Protein AF-A0A1G2F9Q6-F1 (afdb_monomer_lite)

Radius of gyration: 43.59 Å; chains: 1; bounding box: 92×47×137 Å

Structure (mmCIF, N/CA/C/O backbone):
data_AF-A0A1G2F9Q6-F1
#
_entry.id   AF-A0A1G2F9Q6-F1
#
loop_
_atom_site.group_PDB
_atom_site.id
_atom_site.type_symbol
_atom_site.label_atom_id
_atom_site.label_alt_id
_atom_site.label_comp_id
_atom_site.label_asym_id
_atom_site.label_entity_id
_atom_site.label_seq_id
_atom_site.pdbx_PDB_ins_code
_atom_site.Cartn_x
_atom_site.Cartn_y
_atom_site.Cartn_z
_atom_site.occupancy
_atom_site.B_iso_or_equiv
_atom_site.auth_seq_id
_atom_site.auth_comp_id
_atom_site.auth_asym_id
_atom_site.auth_atom_id
_atom_site.pdbx_PDB_model_num
ATOM 1 N N . MET A 1 1 ? -54.967 15.312 99.594 1.00 60.66 1 MET A N 1
ATOM 2 C CA . MET A 1 1 ? -55.416 15.652 98.224 1.00 60.66 1 MET A CA 1
ATOM 3 C C . MET A 1 1 ? -56.770 14.990 97.995 1.00 60.66 1 MET A C 1
ATOM 5 O O . MET A 1 1 ? -56.903 13.820 98.335 1.00 60.66 1 MET A O 1
ATOM 9 N N . SER A 1 2 ? -57.799 15.711 97.538 1.00 80.69 2 SER A N 1
ATOM 10 C CA . SER A 1 2 ? -59.133 15.112 97.366 1.00 80.69 2 SER A CA 1
ATOM 11 C C . SER A 1 2 ? -59.120 14.098 96.214 1.00 80.69 2 SER A C 1
ATOM 13 O O . SER A 1 2 ? -58.381 14.273 95.247 1.00 80.69 2 SER A O 1
ATOM 15 N N . LYS A 1 3 ? -59.947 13.042 96.280 1.00 80.50 3 LYS A N 1
ATOM 16 C CA . LYS A 1 3 ? -60.031 12.023 95.209 1.00 80.50 3 LYS A CA 1
ATOM 17 C C . LYS A 1 3 ? -60.265 12.652 93.823 1.00 80.50 3 LYS A C 1
ATOM 19 O O . LYS A 1 3 ? -59.721 12.174 92.838 1.00 80.50 3 LYS A O 1
ATOM 24 N N . LYS A 1 4 ? -60.994 13.774 93.762 1.00 81.81 4 LYS A N 1
ATOM 25 C CA . LYS A 1 4 ? -61.233 14.550 92.532 1.00 81.81 4 LYS A CA 1
ATOM 26 C C . LYS A 1 4 ? -59.961 15.199 91.971 1.00 81.81 4 LYS A C 1
ATOM 28 O O . LYS A 1 4 ? -59.774 15.198 90.762 1.00 81.81 4 LYS A O 1
ATOM 33 N N . ALA A 1 5 ? -59.074 15.698 92.833 1.00 83.75 5 ALA A N 1
ATOM 34 C CA . ALA A 1 5 ? -57.797 16.277 92.415 1.00 83.75 5 ALA A CA 1
ATOM 35 C C . ALA A 1 5 ? -56.830 15.212 91.869 1.00 83.75 5 ALA A C 1
ATOM 37 O O . ALA A 1 5 ? -56.122 15.468 90.901 1.00 83.75 5 ALA A O 1
ATOM 38 N N . ILE A 1 6 ? -56.850 14.001 92.438 1.00 86.25 6 ILE A N 1
ATOM 39 C CA . ILE A 1 6 ? -56.044 12.870 91.947 1.00 86.25 6 ILE A CA 1
ATOM 40 C C . ILE A 1 6 ? -56.538 12.418 90.567 1.00 86.25 6 ILE A C 1
ATOM 42 O O . ILE A 1 6 ? -55.733 12.231 89.661 1.00 86.25 6 ILE A O 1
ATOM 46 N N . VAL A 1 7 ? -57.858 12.306 90.376 1.00 90.12 7 VAL A N 1
ATOM 47 C CA . VAL A 1 7 ? -58.442 11.953 89.070 1.00 90.12 7 VAL A CA 1
ATOM 48 C C . VAL A 1 7 ? -58.111 13.008 88.013 1.00 90.12 7 VAL A C 1
ATOM 50 O O . VAL A 1 7 ? -57.702 12.654 86.913 1.00 90.12 7 VAL A O 1
ATOM 53 N N . PHE A 1 8 ? -58.218 14.297 88.349 1.00 92.50 8 PHE A N 1
ATOM 54 C CA . PHE A 1 8 ? -57.865 15.376 87.425 1.00 92.50 8 PHE A CA 1
ATOM 55 C C . PHE A 1 8 ? -56.386 15.326 87.013 1.00 92.50 8 PHE A C 1
ATOM 57 O O . PHE A 1 8 ? -56.076 15.421 85.828 1.00 92.50 8 PHE A O 1
ATOM 64 N N . LEU A 1 9 ? -55.477 15.100 87.968 1.00 93.12 9 LEU A N 1
ATOM 65 C CA . LEU A 1 9 ? -54.044 14.983 87.690 1.00 93.12 9 LEU A CA 1
ATOM 66 C C . LEU A 1 9 ? -53.741 13.810 86.743 1.00 93.12 9 LEU A C 1
ATOM 68 O O . LEU A 1 9 ? -52.966 13.970 85.803 1.00 93.12 9 LEU A O 1
ATOM 72 N N . LEU A 1 10 ? -54.383 12.655 86.944 1.00 94.25 10 LEU A N 1
ATOM 73 C CA . LEU A 1 10 ? -54.200 11.485 86.078 1.00 94.25 10 LEU A CA 1
ATOM 74 C C . LEU A 1 10 ? -54.702 11.730 84.650 1.00 94.25 10 LEU A C 1
ATOM 76 O O . LEU A 1 10 ? -54.049 11.305 83.700 1.00 94.25 10 LEU A O 1
ATOM 80 N N . VAL A 1 11 ? -55.815 12.453 84.485 1.00 95.12 11 VAL A N 1
ATOM 81 C CA . VAL A 1 11 ? -56.333 12.826 83.158 1.00 95.12 11 VAL A CA 1
ATOM 82 C C . VAL A 1 11 ? -55.367 13.768 82.441 1.00 95.12 11 VAL A C 1
ATOM 84 O O . VAL A 1 11 ? -55.072 13.557 81.268 1.00 95.12 11 VAL A O 1
ATOM 87 N N . VAL A 1 12 ? -54.823 14.768 83.139 1.00 94.94 12 VAL A N 1
ATOM 88 C CA . VAL A 1 12 ? -53.840 15.691 82.549 1.00 94.94 12 VAL A CA 1
ATOM 89 C C . VAL A 1 12 ? -52.568 14.947 82.141 1.00 94.94 12 VAL A C 1
ATOM 91 O O . VAL A 1 12 ? -52.079 15.149 81.034 1.00 94.94 12 VAL A O 1
ATOM 94 N N . ILE A 1 13 ? -52.066 14.035 82.979 1.00 95.50 13 ILE A N 1
ATOM 95 C CA . ILE A 1 13 ? -50.897 13.209 82.645 1.00 95.50 13 ILE A CA 1
ATOM 96 C C . ILE A 1 13 ? -51.180 12.339 81.415 1.00 95.50 13 ILE A C 1
ATOM 98 O O . ILE A 1 13 ? -50.355 12.290 80.506 1.00 95.50 13 ILE A O 1
ATOM 102 N N . ALA A 1 14 ? -52.352 11.702 81.340 1.00 95.06 14 ALA A N 1
ATOM 103 C CA . ALA A 1 14 ? -52.737 10.903 80.181 1.00 95.06 14 ALA A CA 1
ATOM 104 C C . ALA A 1 14 ? -52.794 11.748 78.897 1.00 95.06 14 ALA A C 1
ATOM 106 O O . ALA A 1 14 ? -52.258 11.334 77.873 1.00 95.06 14 ALA A O 1
ATOM 107 N N . LEU A 1 15 ? -53.363 12.957 78.957 1.00 94.50 15 LEU A N 1
ATOM 108 C CA . LEU A 1 15 ? -53.410 13.876 77.816 1.00 94.50 15 LEU A CA 1
ATOM 109 C C . LEU A 1 15 ? -52.013 14.328 77.374 1.00 94.50 15 LEU A C 1
ATOM 111 O O . LEU A 1 15 ? -51.747 14.379 76.177 1.00 94.50 15 LEU A O 1
ATOM 115 N N . VAL A 1 16 ? -51.105 14.599 78.316 1.00 93.19 16 VAL A N 1
ATOM 116 C CA . VAL A 1 16 ? -49.711 14.961 78.008 1.00 93.19 16 VAL A CA 1
ATOM 117 C C . VAL A 1 16 ? -48.961 13.790 77.371 1.00 93.19 16 VAL A C 1
ATOM 119 O O . VAL A 1 16 ? -48.219 13.998 76.414 1.00 93.19 16 VAL A O 1
ATOM 122 N N . ILE A 1 17 ? -49.172 12.560 77.849 1.00 91.75 17 ILE A N 1
ATOM 123 C CA . ILE A 1 17 ? -48.566 11.355 77.262 1.00 91.75 17 ILE A CA 1
ATOM 124 C C . ILE A 1 17 ? -49.082 11.132 75.838 1.00 91.75 17 ILE A C 1
ATOM 126 O O . ILE A 1 17 ? -48.287 10.886 74.935 1.00 91.75 17 ILE A O 1
ATOM 130 N N . VAL A 1 18 ? -50.393 11.261 75.622 1.00 91.38 18 VAL A N 1
ATOM 131 C CA . VAL A 1 18 ? -51.008 11.136 74.294 1.00 91.38 18 VAL A CA 1
ATOM 132 C C . VAL A 1 18 ? -50.476 12.218 73.353 1.00 91.38 18 VAL A C 1
ATOM 134 O O . VAL A 1 18 ? -50.050 11.912 72.243 1.00 91.38 18 VAL A O 1
ATOM 137 N N . TYR A 1 19 ? -50.417 13.469 73.809 1.00 88.19 19 TYR A N 1
ATOM 138 C CA . TYR A 1 19 ? -49.854 14.575 73.039 1.00 88.19 19 TYR A CA 1
ATOM 139 C C . TYR A 1 19 ? -48.384 14.325 72.672 1.00 88.19 19 TYR A C 1
ATOM 141 O O . TYR A 1 19 ? -48.007 14.439 71.508 1.00 88.19 19 TYR A O 1
ATOM 149 N N . ALA A 1 20 ? -47.558 13.907 73.634 1.00 87.50 20 ALA A N 1
ATOM 150 C CA . ALA A 1 20 ? -46.156 13.575 73.392 1.00 87.50 20 ALA A CA 1
ATOM 151 C C . ALA A 1 20 ? -45.989 12.385 72.432 1.00 87.50 20 ALA A C 1
ATOM 153 O O . ALA A 1 20 ? -45.052 12.378 71.635 1.00 87.50 20 ALA A O 1
ATOM 154 N N . TYR A 1 21 ? -46.893 11.402 72.478 1.00 86.00 21 TYR A N 1
ATOM 155 C CA . TYR A 1 21 ? -46.908 10.268 71.554 1.00 86.00 21 TYR A CA 1
ATOM 156 C C . TYR A 1 21 ? -47.191 10.719 70.115 1.00 86.00 21 TYR A C 1
ATOM 158 O O . TYR A 1 21 ? -46.443 10.357 69.209 1.00 86.00 21 TYR A O 1
ATOM 166 N N . PHE A 1 22 ? -48.193 11.579 69.907 1.00 82.19 22 PHE A N 1
ATOM 167 C CA . PHE A 1 22 ? -48.508 12.115 68.578 1.00 82.19 22 PHE A CA 1
ATOM 168 C C . PHE A 1 22 ? -47.430 13.068 68.039 1.00 82.19 22 PHE A C 1
ATOM 170 O O . PHE A 1 22 ? -47.166 13.052 66.842 1.00 82.19 22 PHE A O 1
ATOM 177 N N . TYR A 1 23 ? -46.748 13.837 68.895 1.00 79.44 23 TYR A N 1
ATOM 178 C CA . TYR A 1 23 ? -45.635 14.706 68.477 1.00 79.44 23 TYR A CA 1
ATOM 179 C C . TYR A 1 23 ? -44.309 13.968 68.246 1.00 79.44 23 TYR A C 1
ATOM 181 O O . TYR A 1 23 ? -43.410 14.517 67.611 1.00 79.44 23 TYR A O 1
ATOM 189 N N . LYS A 1 24 ? -44.165 12.737 68.754 1.00 77.94 24 LYS A N 1
ATOM 190 C CA . LYS A 1 24 ? -43.028 11.855 68.448 1.00 77.94 24 LYS A CA 1
ATOM 191 C C . LYS A 1 24 ? -43.286 10.908 67.283 1.00 77.94 24 LYS A C 1
ATOM 193 O O . LYS A 1 24 ? -42.363 10.184 66.915 1.00 77.94 24 LYS A O 1
ATOM 198 N N . ALA A 1 25 ? -44.488 10.899 66.705 1.00 68.94 25 ALA A N 1
ATOM 199 C CA . ALA A 1 25 ? -44.719 10.195 65.457 1.00 68.94 25 ALA A CA 1
ATOM 200 C C . ALA A 1 25 ? -43.861 10.879 64.377 1.00 68.94 25 ALA A C 1
ATOM 202 O O . ALA A 1 25 ? -44.078 12.062 64.099 1.00 68.94 25 ALA A O 1
ATOM 203 N N . PRO A 1 26 ? -42.843 10.198 63.822 1.00 66.19 26 PRO A N 1
ATOM 204 C CA . PRO A 1 26 ? -42.055 10.777 62.749 1.00 66.19 26 PRO A CA 1
ATOM 205 C C . PRO A 1 26 ? -43.002 11.122 61.599 1.00 66.19 26 PRO A C 1
ATOM 207 O O . PRO A 1 26 ? -43.896 10.337 61.273 1.00 66.19 26 PRO A O 1
ATOM 210 N N . ALA A 1 27 ? -42.824 12.307 61.008 1.00 64.88 27 ALA A N 1
ATOM 211 C CA . ALA A 1 27 ? -43.502 12.654 59.766 1.00 64.88 27 ALA A CA 1
ATOM 212 C C . ALA A 1 27 ? -43.304 11.502 58.764 1.00 64.88 27 ALA A C 1
ATOM 214 O O . ALA A 1 27 ? -42.215 10.912 58.775 1.00 64.88 27 ALA A O 1
ATOM 215 N N . PRO A 1 28 ? -44.306 11.165 57.927 1.00 59.81 28 PRO A N 1
ATOM 216 C CA . PRO A 1 28 ? -44.105 10.215 56.845 1.00 59.81 28 PRO A CA 1
ATOM 217 C C . PRO A 1 28 ? -42.886 10.694 56.064 1.00 59.81 28 PRO A C 1
ATOM 219 O O . PRO A 1 28 ? -42.913 11.772 55.475 1.00 59.81 28 PRO A O 1
ATOM 222 N N . GLN A 1 29 ? -41.780 9.960 56.175 1.00 55.16 29 GLN A N 1
ATOM 223 C CA . GLN A 1 29 ? -40.630 10.203 55.328 1.00 55.16 29 GLN A CA 1
ATOM 224 C C . GLN A 1 29 ? -41.129 9.840 53.942 1.00 55.16 29 GLN A C 1
ATOM 226 O O . GLN A 1 29 ? -41.439 8.675 53.682 1.00 55.16 29 GLN A O 1
ATOM 231 N N . ASP A 1 30 ? -41.302 10.863 53.115 1.00 52.09 30 ASP A N 1
ATOM 232 C CA . ASP A 1 30 ? -41.365 10.682 51.686 1.00 52.09 30 ASP A CA 1
ATOM 233 C C . ASP A 1 30 ? -40.111 9.899 51.301 1.00 52.09 30 ASP A C 1
ATOM 235 O O . ASP A 1 30 ? -38.982 10.386 51.353 1.00 52.09 30 ASP A O 1
ATOM 239 N N . ASN A 1 31 ? -40.328 8.618 51.048 1.00 51.94 31 ASN A N 1
ATOM 240 C CA . ASN A 1 31 ? -39.407 7.756 50.352 1.00 51.94 31 ASN A CA 1
ATOM 241 C C . ASN A 1 31 ? -39.428 8.208 48.883 1.00 51.94 31 ASN A C 1
ATOM 243 O O . ASN A 1 31 ? -39.883 7.496 47.990 1.00 51.94 31 ASN A O 1
ATOM 247 N N . GLU A 1 32 ? -38.912 9.405 48.634 1.00 56.41 32 GLU A N 1
ATOM 248 C CA . GLU A 1 32 ? -38.238 9.690 47.389 1.00 56.41 32 GLU A CA 1
ATOM 249 C C . GLU A 1 32 ? -36.903 8.973 47.533 1.00 56.41 32 GLU A C 1
ATOM 251 O O . GLU A 1 32 ? -35.907 9.543 47.965 1.00 56.41 32 GLU A O 1
ATOM 256 N N . ASN A 1 33 ? -36.882 7.672 47.250 1.00 52.34 33 ASN A N 1
ATOM 257 C CA . ASN A 1 33 ? -35.654 7.060 46.776 1.00 52.34 33 ASN A CA 1
ATOM 258 C C . ASN A 1 33 ? -35.393 7.757 45.436 1.00 52.34 33 ASN A C 1
ATOM 260 O O . ASN A 1 33 ? -36.116 7.460 44.477 1.00 52.34 33 ASN A O 1
ATOM 264 N N . PRO A 1 34 ? -34.455 8.722 45.336 1.00 60.53 34 PRO A N 1
ATOM 265 C CA . PRO A 1 34 ? -34.190 9.332 44.050 1.00 60.53 34 PRO A CA 1
ATOM 266 C C . PRO A 1 34 ? -33.708 8.192 43.162 1.00 60.53 34 PRO A C 1
ATOM 268 O O . PRO A 1 34 ? -32.723 7.533 43.495 1.00 60.53 34 PRO A O 1
ATOM 271 N N . ILE A 1 35 ? -34.432 7.897 42.082 1.00 65.12 35 ILE A N 1
ATOM 272 C CA . ILE A 1 35 ? -33.994 6.892 41.117 1.00 65.12 35 ILE A CA 1
ATOM 273 C C . ILE A 1 35 ? -32.673 7.419 40.557 1.00 65.12 35 ILE A C 1
ATOM 275 O O . ILE A 1 35 ? -32.642 8.323 39.721 1.00 65.12 35 ILE A O 1
ATOM 279 N N . THR A 1 36 ? -31.560 6.924 41.095 1.00 82.06 36 THR A N 1
ATOM 280 C CA . THR A 1 36 ? -30.222 7.305 40.667 1.00 82.06 36 THR A CA 1
ATOM 281 C C . THR A 1 36 ? -29.968 6.605 39.348 1.00 82.06 36 THR A C 1
ATOM 283 O O . THR A 1 36 ? -29.448 5.497 39.330 1.00 82.06 36 THR A O 1
ATOM 286 N N . ILE A 1 37 ? -30.381 7.234 38.252 1.00 90.56 37 ILE A N 1
ATOM 287 C CA . ILE A 1 37 ? -30.057 6.773 36.905 1.00 90.56 37 ILE A CA 1
ATOM 288 C C . ILE A 1 37 ? -28.534 6.849 36.752 1.00 90.56 37 ILE A C 1
ATOM 290 O O . ILE A 1 37 ? -27.937 7.914 36.944 1.00 90.56 37 ILE A O 1
ATOM 294 N N . THR A 1 38 ? -27.906 5.712 36.465 1.00 92.81 38 THR A N 1
ATOM 295 C CA . THR A 1 38 ? -26.445 5.569 36.359 1.00 92.81 38 THR A CA 1
ATOM 296 C C . THR A 1 38 ? -25.965 5.208 34.957 1.00 92.81 38 THR A C 1
ATOM 298 O O . THR A 1 38 ? -24.778 5.362 34.672 1.00 92.81 38 THR A O 1
ATOM 301 N N . ASN A 1 39 ? -26.858 4.762 34.072 1.00 91.88 39 ASN A N 1
ATOM 302 C CA . ASN A 1 39 ? -26.526 4.323 32.717 1.00 91.88 39 ASN A CA 1
ATOM 303 C C . ASN A 1 39 ? -27.632 4.665 31.702 1.00 91.88 39 ASN A C 1
ATOM 305 O O . ASN A 1 39 ? -28.705 5.166 32.051 1.00 91.88 39 ASN A O 1
ATOM 309 N N . PHE A 1 40 ? -27.332 4.435 30.422 1.00 94.25 40 PHE A N 1
ATOM 310 C CA . PHE A 1 40 ? -28.230 4.738 29.309 1.00 94.25 40 PHE A CA 1
ATOM 311 C C . PHE A 1 40 ? -29.513 3.900 29.364 1.00 94.25 40 PHE A C 1
ATOM 313 O O . PHE A 1 40 ? -30.603 4.443 29.187 1.00 94.25 40 PHE A O 1
ATOM 320 N N . GLU A 1 41 ? -29.405 2.608 29.670 1.00 93.06 41 GLU A N 1
ATOM 321 C CA . GLU A 1 41 ? -30.532 1.678 29.754 1.00 93.06 41 GLU A CA 1
ATOM 322 C C . GLU A 1 41 ? -31.545 2.116 30.819 1.00 93.06 41 GLU A C 1
ATOM 324 O O . GLU A 1 41 ? -32.744 2.176 30.545 1.00 93.06 41 GLU A O 1
ATOM 329 N N . GLU A 1 42 ? -31.070 2.498 32.006 1.00 94.19 42 GLU A N 1
ATOM 330 C CA . GLU A 1 42 ? -31.894 3.054 33.085 1.00 94.19 42 GLU A CA 1
ATOM 331 C C . GLU A 1 42 ? -32.547 4.380 32.682 1.00 94.19 42 GLU A C 1
ATOM 333 O O . GLU A 1 42 ? -33.714 4.618 32.998 1.00 94.19 42 GLU A O 1
ATOM 338 N N . CYS A 1 43 ? -31.825 5.234 31.952 1.00 94.94 43 CYS A N 1
ATOM 339 C CA . CYS A 1 43 ? -32.344 6.514 31.480 1.00 94.94 43 CYS A CA 1
ATOM 340 C C . CYS A 1 43 ? -33.528 6.329 30.520 1.00 94.94 43 CYS A C 1
ATOM 342 O O . CYS A 1 43 ? -34.572 6.968 30.695 1.00 94.94 43 CYS A O 1
ATOM 344 N N . VAL A 1 44 ? -33.390 5.420 29.550 1.00 94.56 44 VAL A N 1
ATOM 345 C CA . VAL A 1 44 ? -34.439 5.094 28.573 1.00 94.56 44 VAL A CA 1
ATOM 346 C C . VAL A 1 44 ? -35.610 4.377 29.242 1.00 94.56 44 VAL A C 1
ATOM 348 O O . VAL A 1 44 ? -36.763 4.712 28.973 1.00 94.56 44 VAL A O 1
ATOM 351 N N . ALA A 1 45 ? -35.338 3.431 30.147 1.00 93.31 45 ALA A N 1
ATOM 352 C CA . ALA A 1 45 ? -36.373 2.719 30.899 1.00 93.31 45 ALA A CA 1
ATOM 353 C C . ALA A 1 45 ? -37.221 3.664 31.770 1.00 93.31 45 ALA A C 1
ATOM 355 O O . ALA A 1 45 ? -38.408 3.415 31.974 1.00 93.31 45 ALA A O 1
ATOM 356 N N . ALA A 1 46 ? -36.633 4.771 32.231 1.00 92.56 46 ALA A N 1
ATOM 357 C CA . ALA A 1 46 ? -37.328 5.835 32.948 1.00 92.56 46 ALA A CA 1
ATOM 358 C C . ALA A 1 46 ? -38.116 6.805 32.035 1.00 92.56 46 ALA A C 1
ATOM 360 O O . ALA A 1 46 ? -38.744 7.733 32.540 1.00 92.56 46 ALA A O 1
ATOM 361 N N . GLY A 1 47 ? -38.121 6.601 30.710 1.00 93.44 47 GLY A N 1
ATOM 362 C CA . GLY A 1 47 ? -38.928 7.374 29.755 1.00 93.44 47 GLY A CA 1
ATOM 363 C C . GLY A 1 47 ? -38.349 8.739 29.370 1.00 93.44 47 GLY A C 1
ATOM 364 O O . GLY A 1 47 ? -39.072 9.591 28.855 1.00 93.44 47 GLY A O 1
ATOM 365 N N . ASN A 1 48 ? -37.061 8.963 29.629 1.00 94.31 48 ASN A N 1
ATOM 366 C CA . ASN A 1 48 ? -36.384 10.214 29.300 1.00 94.31 48 ASN A CA 1
ATOM 367 C C . ASN A 1 48 ? -36.114 10.351 27.786 1.00 94.31 48 ASN A C 1
ATOM 369 O O . ASN A 1 48 ? -36.033 9.341 27.079 1.00 94.31 48 ASN A O 1
ATOM 373 N N . PRO A 1 49 ? -35.963 11.585 27.263 1.00 94.25 49 PRO A N 1
ATOM 374 C CA . PRO A 1 49 ? -35.737 11.812 25.839 1.00 94.25 49 PRO A CA 1
ATOM 375 C C . PRO A 1 49 ? -34.390 11.246 25.371 1.00 94.25 49 PRO A C 1
ATOM 377 O O . PRO A 1 49 ? -33.342 11.509 25.967 1.00 94.25 49 PRO A O 1
ATOM 380 N N . VAL A 1 50 ? -34.431 10.518 24.252 1.00 96.12 50 VAL A N 1
ATOM 381 C CA . VAL A 1 50 ? -33.251 10.062 23.510 1.00 96.12 50 VAL A CA 1
ATOM 382 C C . VAL A 1 50 ? -32.988 11.036 22.366 1.00 96.12 50 VAL A C 1
ATOM 384 O O . VAL A 1 50 ? -33.901 11.386 21.623 1.00 96.12 50 VAL A O 1
ATOM 387 N N . MET A 1 51 ? -31.750 11.500 22.243 1.00 91.12 51 MET A N 1
ATOM 388 C CA . MET A 1 51 ? -31.321 12.414 21.188 1.00 91.12 51 MET A CA 1
ATOM 389 C C . MET A 1 51 ? -31.025 11.656 19.889 1.00 91.12 51 MET A C 1
ATOM 391 O O . MET A 1 51 ? -30.539 10.525 19.918 1.00 91.12 51 MET A O 1
ATOM 395 N N . GLU A 1 52 ? -31.260 12.317 18.754 1.00 87.38 52 GLU A N 1
ATOM 396 C CA . GLU A 1 52 ? -30.932 11.837 17.402 1.00 87.38 52 GLU A CA 1
ATOM 397 C C . GLU A 1 52 ? -29.413 11.934 17.141 1.00 87.38 52 GLU A C 1
ATOM 399 O O . GLU A 1 52 ? -28.943 12.705 16.302 1.00 87.38 52 GLU A O 1
ATOM 404 N N . SER A 1 53 ? -28.621 11.201 17.923 1.00 82.81 53 SER A N 1
ATOM 405 C CA . SER A 1 53 ? -27.162 11.120 17.823 1.00 82.81 53 SER A CA 1
ATOM 406 C C . SER A 1 53 ? -26.690 9.665 17.786 1.00 82.81 53 SER A C 1
ATOM 408 O O . SER A 1 53 ? -27.397 8.755 18.218 1.00 82.81 53 SER A O 1
ATOM 410 N N . TYR A 1 54 ? -25.490 9.436 17.242 1.00 76.25 54 TYR A N 1
ATOM 411 C CA . TYR A 1 54 ? -24.836 8.127 17.252 1.00 76.25 54 TYR A CA 1
ATOM 412 C C . TYR A 1 54 ? -23.441 8.224 17.897 1.00 76.25 54 TYR A C 1
ATOM 414 O O . TYR A 1 54 ? -22.618 9.004 17.407 1.00 76.25 54 TYR A O 1
ATOM 422 N N . PRO A 1 55 ? -23.147 7.453 18.966 1.00 86.88 55 PRO A N 1
ATOM 423 C CA . PRO A 1 55 ? -24.067 6.582 19.714 1.00 86.88 55 PRO A CA 1
ATOM 424 C C . PRO A 1 55 ? -25.250 7.345 20.323 1.00 86.88 55 PRO A C 1
ATOM 426 O O . PRO A 1 55 ? -25.142 8.553 20.558 1.00 86.88 55 PRO A O 1
ATOM 429 N N . ARG A 1 56 ? -26.366 6.646 20.581 1.00 93.62 56 ARG A N 1
ATOM 430 C CA . ARG A 1 56 ? -27.568 7.265 21.157 1.00 93.62 56 ARG A CA 1
ATOM 431 C C . ARG A 1 56 ? -27.259 7.840 22.532 1.00 93.62 56 ARG A C 1
ATOM 433 O O . ARG A 1 56 ? -26.462 7.291 23.292 1.00 93.62 56 ARG A O 1
ATOM 440 N N . GLN A 1 57 ? -27.910 8.945 22.865 1.00 95.56 57 GLN A N 1
ATOM 441 C CA . GLN A 1 57 ? -27.735 9.622 24.147 1.00 95.56 57 GLN A CA 1
ATOM 442 C C . GLN A 1 57 ? -29.092 9.897 24.784 1.00 95.56 57 GLN A C 1
ATOM 444 O O . GLN A 1 57 ? -30.012 10.322 24.094 1.00 95.56 57 GLN A O 1
ATOM 449 N N . CYS A 1 58 ? -29.215 9.670 26.087 1.00 96.44 58 CYS A N 1
ATOM 450 C CA . CYS A 1 58 ? -30.437 9.881 26.857 1.00 96.44 58 CYS A CA 1
ATOM 451 C C . CYS A 1 58 ? -30.208 10.954 27.933 1.00 96.44 58 CYS A C 1
ATOM 453 O O . CYS A 1 58 ? -29.212 10.892 28.658 1.00 96.44 58 CYS A O 1
ATOM 455 N N . GLY A 1 59 ? -31.088 11.958 28.009 1.00 93.75 59 GLY A N 1
ATOM 456 C CA . GLY A 1 59 ? -30.911 13.145 28.860 1.00 93.75 59 GLY A CA 1
ATOM 457 C C . GLY A 1 59 ? -31.866 13.205 30.056 1.00 93.75 59 GLY A C 1
ATOM 458 O O . GLY A 1 59 ? -33.071 13.060 29.885 1.00 93.75 59 GLY A O 1
ATOM 459 N N . VAL A 1 60 ? -31.340 13.482 31.254 1.00 93.31 60 VAL A N 1
ATOM 460 C CA . VAL A 1 60 ? -32.092 13.649 32.514 1.00 93.31 60 VAL A CA 1
ATOM 461 C C . VAL A 1 60 ? -31.647 14.936 33.210 1.00 93.31 60 VAL A C 1
ATOM 463 O O . VAL A 1 60 ? -30.593 14.972 33.851 1.00 93.31 60 VAL A O 1
ATOM 466 N N . GLY A 1 61 ? -32.442 16.003 33.105 1.00 87.50 61 GLY A N 1
ATOM 467 C CA . GLY A 1 61 ? -32.037 17.325 33.598 1.00 87.50 61 GLY A CA 1
ATOM 468 C C . GLY A 1 61 ? -30.718 17.766 32.953 1.00 87.50 61 GLY A C 1
ATOM 469 O O . GLY A 1 61 ? -30.622 17.805 31.730 1.00 87.50 61 GLY A O 1
ATOM 470 N N . ASP A 1 62 ? -29.695 18.026 33.771 1.00 88.06 62 ASP A N 1
ATOM 471 C CA . ASP A 1 62 ? -28.350 18.420 33.316 1.00 88.06 62 ASP A CA 1
ATOM 472 C C . ASP A 1 62 ? -27.400 17.232 33.049 1.00 88.06 62 ASP A C 1
ATOM 474 O O . ASP A 1 62 ? -26.216 17.428 32.766 1.00 88.06 62 ASP A O 1
ATOM 478 N N . LYS A 1 63 ? -27.873 15.985 33.181 1.00 91.00 63 LYS A N 1
ATOM 479 C CA . LYS A 1 63 ? -27.067 14.776 32.948 1.00 91.00 63 LYS A CA 1
ATOM 480 C C . LYS A 1 63 ? -27.415 14.137 31.612 1.00 91.00 63 LYS A C 1
ATOM 482 O O . LYS A 1 63 ? -28.586 14.003 31.270 1.00 91.00 63 LYS A O 1
ATOM 487 N N . THR A 1 64 ? -26.397 13.632 30.926 1.00 93.25 64 THR A N 1
ATOM 488 C CA . THR A 1 64 ? -26.551 12.846 29.699 1.00 93.25 64 THR A CA 1
ATOM 489 C C . THR A 1 64 ? -25.853 11.505 29.868 1.00 93.25 64 THR A C 1
ATOM 491 O O . THR A 1 64 ? -24.715 11.451 30.336 1.00 93.25 64 THR A O 1
ATOM 494 N N . PHE A 1 65 ? -26.526 10.429 29.472 1.00 94.50 65 PHE A N 1
ATOM 495 C CA . PHE A 1 65 ? -25.997 9.070 29.453 1.00 94.50 65 PHE A CA 1
ATOM 496 C C . PHE A 1 65 ? -25.861 8.621 28.001 1.00 94.50 65 PHE A C 1
ATOM 498 O O . PHE A 1 65 ? -26.827 8.688 27.244 1.00 94.50 65 PHE A O 1
ATOM 505 N N . THR A 1 66 ? -24.672 8.182 27.603 1.00 92.12 66 THR A N 1
ATOM 506 C CA . THR A 1 66 ? -24.403 7.682 26.248 1.00 92.12 66 THR A CA 1
ATOM 507 C C . THR A 1 66 ? -24.518 6.164 26.234 1.00 92.12 66 THR A C 1
ATOM 509 O O . THR A 1 66 ? -23.998 5.503 27.132 1.00 92.12 66 THR A O 1
ATOM 512 N N . GLU A 1 67 ? -25.179 5.615 25.219 1.00 91.38 67 GLU A N 1
ATOM 513 C CA . GLU A 1 67 ? -25.261 4.175 24.984 1.00 91.38 67 GLU A CA 1
ATOM 514 C C . GLU A 1 67 ? -23.856 3.581 24.832 1.00 91.38 67 GLU A C 1
ATOM 516 O O . GLU A 1 67 ? -23.086 3.980 23.951 1.00 91.38 67 GLU A O 1
ATOM 521 N N . ILE A 1 68 ? -23.517 2.614 25.689 1.00 81.88 68 ILE A N 1
ATOM 522 C CA . ILE A 1 68 ? -22.286 1.840 25.534 1.00 81.88 68 ILE A CA 1
ATOM 523 C C . ILE A 1 68 ? -22.566 0.767 24.491 1.00 81.88 68 ILE A C 1
ATOM 525 O O . ILE A 1 68 ? -23.061 -0.318 24.789 1.00 81.88 68 ILE A O 1
ATOM 529 N N . ILE A 1 69 ? -22.217 1.061 23.245 1.00 76.56 69 ILE A N 1
ATOM 530 C CA . ILE A 1 69 ? -22.196 0.042 22.206 1.00 76.56 69 ILE A CA 1
ATOM 531 C C . ILE A 1 69 ? -20.964 -0.831 22.474 1.00 76.56 69 ILE A C 1
ATOM 533 O O . ILE A 1 69 ? -19.861 -0.481 22.050 1.00 76.56 69 ILE A O 1
ATOM 537 N N . ASN A 1 70 ? -21.131 -1.958 23.180 1.00 64.38 70 ASN A N 1
ATOM 538 C CA . ASN A 1 70 ? -20.104 -3.003 23.301 1.00 64.38 70 ASN A CA 1
ATOM 539 C C . ASN A 1 70 ? -19.887 -3.668 21.929 1.00 64.38 70 ASN A C 1
ATOM 541 O O . ASN A 1 70 ? -20.288 -4.794 21.657 1.00 64.38 70 ASN A O 1
ATOM 545 N N . THR A 1 71 ? -19.251 -2.916 21.041 1.00 58.50 71 THR A N 1
ATOM 546 C CA . THR A 1 71 ? -18.667 -3.362 19.784 1.00 58.50 71 THR A CA 1
ATOM 547 C C . THR A 1 71 ? -17.264 -3.821 20.122 1.00 58.50 71 THR A C 1
ATOM 549 O O . THR A 1 71 ? -16.318 -3.056 20.026 1.00 58.50 71 THR A O 1
ATOM 552 N N . THR A 1 72 ? -17.149 -5.032 20.659 1.00 70.00 72 THR A N 1
ATOM 553 C CA . THR A 1 72 ? -15.873 -5.754 20.664 1.00 70.00 72 THR A CA 1
ATOM 554 C C . THR A 1 72 ? -16.104 -7.068 19.948 1.00 70.00 72 THR A C 1
ATOM 556 O O . THR A 1 72 ? -16.527 -8.059 20.534 1.00 70.00 72 THR A O 1
ATOM 559 N N . MET A 1 73 ? -15.899 -7.043 18.635 1.00 86.88 73 MET A N 1
ATOM 560 C CA . MET A 1 73 ? -15.856 -8.248 17.820 1.00 86.88 73 MET A CA 1
ATOM 561 C C . MET A 1 73 ? -14.667 -9.087 18.270 1.00 86.88 73 MET A C 1
ATOM 563 O O . MET A 1 73 ? -13.527 -8.614 18.258 1.00 86.88 73 MET A O 1
ATOM 567 N N . THR A 1 74 ? -14.929 -10.326 18.665 1.00 91.38 74 THR A N 1
ATOM 568 C CA . THR A 1 74 ? -13.865 -11.259 19.035 1.00 91.38 74 THR A CA 1
ATOM 569 C C . THR A 1 74 ? -13.053 -11.658 17.802 1.00 91.38 74 THR A C 1
ATOM 571 O O . THR A 1 74 ? -13.552 -11.632 16.675 1.00 91.38 74 THR A O 1
ATOM 574 N N . GLU A 1 75 ? -11.804 -12.087 18.006 1.00 93.50 75 GLU A N 1
ATOM 575 C CA . GLU A 1 75 ? -10.980 -12.628 16.917 1.00 93.50 75 GLU A CA 1
ATOM 576 C C . GLU A 1 75 ? -11.693 -13.787 16.203 1.00 93.50 75 GLU A C 1
ATOM 578 O O . GLU A 1 75 ? -11.648 -13.879 14.981 1.00 93.50 75 GLU A O 1
ATOM 583 N N . ALA A 1 76 ? -12.375 -14.658 16.956 1.00 93.00 76 ALA A N 1
ATOM 584 C CA . ALA A 1 76 ? -13.070 -15.822 16.414 1.00 93.00 76 ALA A CA 1
ATOM 585 C C . ALA A 1 76 ? -14.221 -15.423 15.478 1.00 93.00 76 ALA A C 1
ATOM 587 O O . ALA A 1 76 ? -14.341 -15.966 14.382 1.00 93.00 76 ALA A O 1
ATOM 588 N N . GLU A 1 77 ? -15.034 -14.441 15.871 1.00 93.19 77 GLU A N 1
ATOM 589 C CA . GLU A 1 77 ? -16.100 -13.907 15.016 1.00 93.19 77 GLU A CA 1
ATOM 590 C C . GLU A 1 77 ? -15.527 -13.231 13.769 1.00 93.19 77 GLU A C 1
ATOM 592 O O . GLU A 1 77 ? -15.996 -13.474 12.657 1.00 93.19 77 GLU A O 1
ATOM 597 N N . ALA A 1 78 ? -14.475 -12.426 13.937 1.00 95.00 78 ALA A N 1
ATOM 598 C CA . ALA A 1 78 ? -13.795 -11.775 12.826 1.00 95.00 78 ALA A CA 1
ATOM 599 C C . ALA A 1 78 ? -13.203 -12.801 11.844 1.00 95.00 78 ALA A C 1
ATOM 601 O O . ALA A 1 78 ? -13.332 -12.649 10.629 1.00 95.00 78 ALA A O 1
ATOM 602 N N . ARG A 1 79 ? -12.609 -13.882 12.358 1.00 95.69 79 ARG A N 1
ATOM 603 C CA . ARG A 1 79 ? -12.037 -14.966 11.556 1.00 95.69 79 ARG A CA 1
ATOM 604 C C . ARG A 1 79 ? -13.101 -15.674 10.721 1.00 95.69 79 ARG A C 1
ATOM 606 O O . ARG A 1 79 ? -12.854 -15.910 9.545 1.00 95.69 79 ARG A O 1
ATOM 613 N N . LEU A 1 80 ? -14.286 -15.943 11.274 1.00 94.81 80 LEU A N 1
ATOM 614 C CA . LEU A 1 80 ? -15.388 -16.550 10.513 1.00 94.81 80 LEU A CA 1
ATOM 615 C C . LEU A 1 80 ? -15.799 -15.685 9.311 1.00 94.81 80 LEU A C 1
ATOM 617 O O . LEU A 1 80 ? -15.968 -16.201 8.207 1.00 94.81 80 LEU A O 1
ATOM 621 N N . ILE A 1 81 ? -15.904 -14.365 9.501 1.00 95.44 81 ILE A N 1
ATOM 622 C CA . ILE A 1 81 ? -16.228 -13.427 8.414 1.00 95.44 81 ILE A CA 1
ATOM 623 C C . ILE A 1 81 ? -15.110 -13.422 7.359 1.00 95.44 81 ILE A C 1
ATOM 625 O O . ILE A 1 81 ? -15.387 -13.448 6.155 1.00 95.44 81 ILE A O 1
ATOM 629 N N . ALA A 1 82 ? -13.849 -13.420 7.800 1.00 96.00 82 ALA A N 1
ATOM 630 C CA . ALA A 1 82 ? -12.687 -13.436 6.920 1.00 96.00 82 ALA A CA 1
ATOM 631 C C . ALA A 1 82 ? -12.611 -14.718 6.071 1.00 96.00 82 ALA A C 1
ATOM 633 O O . ALA A 1 82 ? -12.434 -14.640 4.855 1.00 96.00 82 ALA A O 1
ATOM 634 N N . GLU A 1 83 ? -12.800 -15.888 6.686 1.00 95.06 83 GLU A N 1
ATOM 635 C CA . GLU A 1 83 ? -12.815 -17.187 6.002 1.00 95.06 83 GLU A CA 1
ATOM 636 C C . GLU A 1 83 ? -13.974 -17.289 5.005 1.00 95.06 83 GLU A C 1
ATOM 638 O O . GLU A 1 83 ? -13.790 -17.786 3.899 1.00 95.06 83 GLU A O 1
ATOM 643 N N . GLN A 1 84 ? -15.156 -16.769 5.344 1.00 94.31 84 GLN A N 1
ATOM 644 C CA . GLN A 1 84 ? -16.308 -16.808 4.442 1.00 94.31 84 GLN A CA 1
ATOM 645 C C . GLN A 1 84 ? -16.156 -15.876 3.228 1.00 94.31 84 GLN A C 1
ATOM 647 O O . GLN A 1 84 ? -16.696 -16.163 2.158 1.00 94.31 84 GLN A O 1
ATOM 652 N N . THR A 1 85 ? -15.459 -14.749 3.390 1.00 94.38 85 THR A N 1
ATOM 653 C CA . THR A 1 85 ? -15.445 -13.674 2.386 1.00 94.38 85 THR A CA 1
ATOM 654 C C . THR A 1 85 ? -14.186 -13.682 1.524 1.00 94.38 85 THR A C 1
ATOM 656 O O . THR A 1 85 ? -14.271 -13.560 0.301 1.00 94.38 85 THR A O 1
ATOM 659 N N . CYS A 1 86 ? -13.013 -13.805 2.149 1.00 94.19 86 CYS A N 1
ATOM 660 C CA . CYS A 1 86 ? -11.727 -13.653 1.471 1.00 94.19 86 CYS A CA 1
ATOM 661 C C . CYS A 1 86 ? -11.181 -14.968 0.907 1.00 94.19 86 CYS A C 1
ATOM 663 O O . CYS A 1 86 ? -10.401 -14.920 -0.037 1.00 94.19 86 CYS A O 1
ATOM 665 N N . ILE A 1 87 ? -11.561 -16.115 1.479 1.00 93.38 87 ILE A N 1
ATOM 666 C CA . ILE A 1 87 ? -10.975 -17.421 1.160 1.00 93.38 87 ILE A CA 1
ATOM 667 C C . ILE A 1 87 ? -11.873 -18.185 0.187 1.00 93.38 87 ILE A C 1
ATOM 669 O O . ILE A 1 87 ? -13.052 -18.430 0.446 1.00 93.38 87 ILE A O 1
ATOM 673 N N . LYS A 1 88 ? -11.300 -18.611 -0.939 1.00 85.25 88 LYS A N 1
ATOM 674 C CA . LYS A 1 88 ? -11.964 -19.407 -1.972 1.00 85.25 88 LYS A CA 1
ATOM 675 C C . LYS A 1 88 ? -11.118 -20.633 -2.294 1.00 85.25 88 LYS A C 1
ATOM 677 O O . LYS A 1 88 ? -10.090 -20.517 -2.938 1.00 85.25 88 LYS A O 1
ATOM 682 N N . GLY A 1 89 ? -11.584 -21.813 -1.880 1.00 72.94 89 GLY A N 1
ATOM 683 C CA . GLY A 1 89 ? -11.101 -23.126 -2.338 1.00 72.94 89 GLY A CA 1
ATOM 684 C C . GLY A 1 89 ? -9.574 -23.308 -2.422 1.00 72.94 89 GLY A C 1
ATOM 685 O O . GLY A 1 89 ? -8.964 -23.015 -3.445 1.00 72.94 89 GLY A O 1
ATOM 686 N N . GLY A 1 90 ? -8.966 -23.891 -1.384 1.00 72.62 90 GLY A N 1
ATOM 687 C CA . GLY A 1 90 ? -7.521 -24.187 -1.336 1.00 72.62 90 GLY A CA 1
ATOM 688 C C . GLY A 1 90 ? -6.658 -23.066 -0.743 1.00 72.62 90 GLY A C 1
ATOM 689 O O . GLY A 1 90 ? -5.476 -23.274 -0.500 1.00 72.62 90 GLY A O 1
ATOM 690 N N . GLU A 1 91 ? -7.264 -21.916 -0.465 1.00 90.38 91 GLU A N 1
ATOM 691 C CA . GLU A 1 91 ? -6.680 -20.783 0.255 1.00 90.38 91 GLU A CA 1
ATOM 692 C C . GLU A 1 91 ? -6.858 -20.952 1.775 1.00 90.38 91 GLU A C 1
ATOM 694 O O . GLU A 1 91 ? -7.693 -21.743 2.225 1.00 90.38 91 GLU A O 1
ATOM 699 N N . ALA A 1 92 ? -6.106 -20.204 2.582 1.00 91.56 92 ALA A N 1
ATOM 700 C CA . ALA A 1 92 ? -6.254 -20.228 4.039 1.00 91.56 92 ALA A CA 1
ATOM 701 C C . ALA A 1 92 ? -5.811 -18.917 4.694 1.00 91.56 92 ALA A C 1
ATOM 703 O O . ALA A 1 92 ? -4.972 -18.196 4.159 1.00 91.56 92 ALA A O 1
ATOM 704 N N . LEU A 1 93 ? -6.328 -18.638 5.890 1.00 93.12 93 LEU A N 1
ATOM 705 C CA . LEU A 1 93 ? -5.770 -17.608 6.766 1.00 93.12 93 LEU A CA 1
ATOM 706 C C . LEU A 1 93 ? -4.640 -18.196 7.611 1.00 93.12 93 LEU A C 1
ATOM 708 O O . LEU A 1 93 ? -4.740 -19.315 8.121 1.00 93.12 93 LEU A O 1
ATOM 712 N N . THR A 1 94 ? -3.590 -17.413 7.825 1.00 89.81 94 THR A N 1
ATOM 713 C CA . THR A 1 94 ? -2.552 -17.722 8.808 1.00 89.81 94 THR A CA 1
ATOM 714 C C . THR A 1 94 ? -3.156 -17.726 10.218 1.00 89.81 94 THR A C 1
ATOM 716 O O . THR A 1 94 ? -4.208 -17.138 10.484 1.00 89.81 94 THR A O 1
ATOM 719 N N . SER A 1 95 ? -2.518 -18.434 11.148 1.00 88.19 95 SER A N 1
ATOM 720 C CA . SER A 1 95 ? -2.936 -18.446 12.552 1.00 88.19 95 SER A CA 1
ATOM 721 C C . SER A 1 95 ? -2.769 -17.067 13.199 1.00 88.19 95 SER A C 1
ATOM 723 O O . SER A 1 95 ? -1.734 -16.431 13.029 1.00 88.19 95 SER A O 1
ATOM 725 N N . GLY A 1 96 ? -3.755 -16.668 14.005 1.00 87.94 96 GLY A N 1
ATOM 726 C CA . GLY A 1 96 ? -3.787 -15.387 14.711 1.00 87.94 96 GLY A CA 1
ATOM 727 C C . GLY A 1 96 ? -4.332 -14.228 13.871 1.00 87.94 96 GLY A C 1
ATOM 728 O O . GLY A 1 96 ? -4.052 -14.112 12.678 1.00 87.94 96 GLY A O 1
ATOM 729 N N . GLY A 1 97 ? -5.142 -13.386 14.504 1.00 93.06 97 GLY A N 1
ATOM 730 C CA . GLY A 1 97 ? -5.572 -12.084 14.004 1.00 93.06 97 GLY A CA 1
ATOM 731 C C . GLY A 1 97 ? -4.947 -10.948 14.809 1.00 93.06 97 GLY A C 1
ATOM 732 O O . GLY A 1 97 ? -4.667 -11.090 15.998 1.00 93.06 97 GLY A O 1
ATOM 733 N N . ILE A 1 98 ? -4.745 -9.801 14.169 1.00 94.44 98 ILE A N 1
ATOM 734 C CA . ILE A 1 98 ? -4.254 -8.585 14.823 1.00 94.44 98 ILE A CA 1
ATOM 735 C C . ILE A 1 98 ? -5.364 -7.541 14.781 1.00 94.44 98 ILE A C 1
ATOM 737 O O . ILE A 1 98 ? -5.842 -7.185 13.705 1.00 94.44 98 ILE A O 1
ATOM 741 N N . TYR A 1 99 ? -5.761 -7.031 15.943 1.00 94.38 99 TYR A N 1
ATOM 742 C CA . TYR A 1 99 ? -6.741 -5.954 16.026 1.00 94.38 99 TYR A CA 1
ATOM 743 C C . TYR A 1 99 ? -6.066 -4.582 16.000 1.00 94.38 99 TYR A C 1
ATOM 745 O O . TYR A 1 99 ? -5.136 -4.309 16.761 1.00 94.38 99 TYR A O 1
ATOM 753 N N . ASN A 1 100 ? -6.566 -3.698 15.143 1.00 91.25 100 ASN A N 1
ATOM 754 C CA . ASN A 1 100 ? -6.184 -2.298 15.083 1.00 91.25 100 ASN A CA 1
ATOM 755 C C . ASN A 1 100 ? -7.319 -1.438 15.650 1.00 91.25 100 ASN A C 1
ATOM 757 O O . ASN A 1 100 ? -8.325 -1.211 14.981 1.00 91.25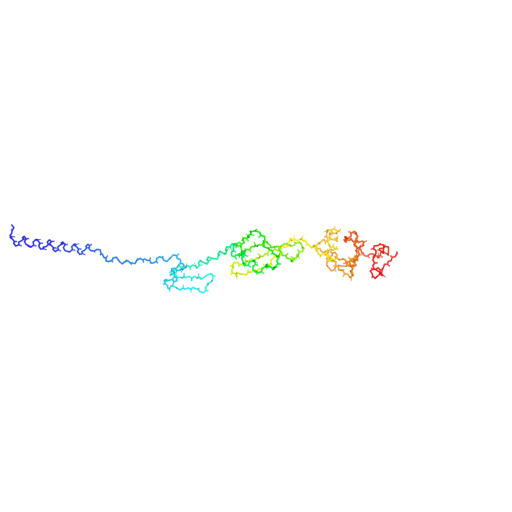 100 ASN A O 1
ATOM 761 N N . ALA A 1 101 ? -7.127 -0.923 16.866 1.00 87.69 101 ALA A N 1
ATOM 762 C CA . ALA A 1 101 ? -8.117 -0.096 17.557 1.00 87.69 101 ALA A CA 1
ATOM 763 C C . ALA A 1 101 ? -8.361 1.269 16.889 1.00 87.69 101 ALA A C 1
ATOM 765 O O . ALA A 1 101 ? -9.444 1.829 17.036 1.00 87.69 101 ALA A O 1
ATOM 766 N N . ASN A 1 102 ? -7.387 1.800 16.137 1.00 87.00 102 ASN A N 1
ATOM 767 C CA . ASN A 1 102 ? -7.525 3.102 15.476 1.00 87.00 102 ASN A CA 1
ATOM 768 C C . ASN A 1 102 ? -8.518 3.033 14.315 1.00 87.00 102 ASN A C 1
ATOM 770 O O . ASN A 1 102 ? -9.337 3.930 14.146 1.00 87.00 102 ASN A O 1
ATOM 774 N N . SER A 1 103 ? -8.439 1.967 13.516 1.00 89.94 103 SER A N 1
ATOM 775 C CA . SER A 1 103 ? -9.350 1.732 12.392 1.00 89.94 103 SER A CA 1
ATOM 776 C C . SER A 1 103 ? -10.506 0.792 12.733 1.00 89.94 103 SER A C 1
ATOM 778 O O . SER A 1 103 ? -11.345 0.550 11.874 1.00 89.94 103 SER A O 1
ATOM 780 N N . LYS A 1 104 ? -10.552 0.253 13.960 1.00 92.75 104 LYS A N 1
ATOM 781 C CA . LYS A 1 104 ? -11.519 -0.764 14.405 1.00 92.75 104 LYS A CA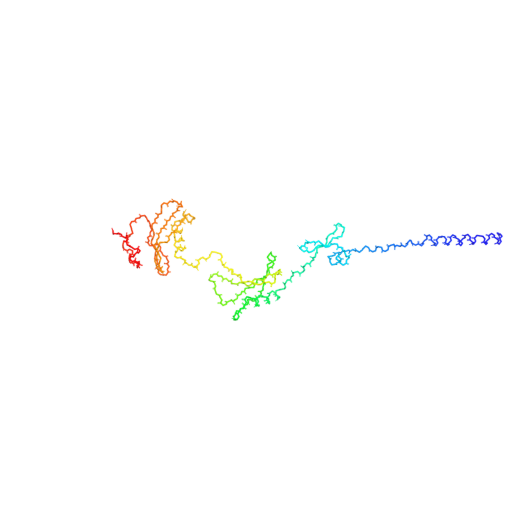 1
ATOM 782 C C . LYS A 1 104 ? -11.599 -1.946 13.436 1.00 92.75 104 LYS A C 1
ATOM 784 O O . LYS A 1 104 ? -12.670 -2.353 12.985 1.00 92.75 104 LYS A O 1
ATOM 789 N N . THR A 1 105 ? -10.434 -2.480 13.072 1.00 95.44 105 THR A N 1
ATOM 790 C CA . THR A 1 105 ? -10.334 -3.580 12.103 1.00 95.44 105 THR A CA 1
ATOM 791 C C . THR A 1 105 ? -9.523 -4.747 12.637 1.00 95.44 105 THR A C 1
ATOM 793 O O . THR A 1 105 ? -8.510 -4.563 13.310 1.00 95.44 105 THR A O 1
ATOM 796 N N . TRP A 1 106 ? -9.948 -5.955 12.287 1.00 96.62 106 TRP A N 1
ATOM 797 C CA . TRP A 1 106 ? -9.160 -7.171 12.451 1.00 96.62 106 TRP A CA 1
ATOM 798 C C . TRP A 1 106 ? -8.410 -7.482 11.165 1.00 96.62 106 TRP A C 1
ATOM 800 O O . TRP A 1 106 ? -8.986 -7.422 10.083 1.00 96.62 106 TRP A O 1
ATOM 810 N N . TRP A 1 107 ? -7.136 -7.830 11.289 1.00 97.00 107 TRP A N 1
ATOM 811 C CA . TRP A 1 107 ? -6.260 -8.174 10.178 1.00 97.00 107 TRP A CA 1
ATOM 812 C C . TRP A 1 107 ? -5.822 -9.622 10.315 1.00 97.00 107 TRP A C 1
ATOM 814 O O . TRP A 1 107 ? -5.253 -10.006 11.339 1.00 97.00 107 TRP A O 1
ATOM 824 N N . PHE A 1 108 ? -6.052 -10.403 9.267 1.00 96.94 108 PHE A N 1
ATOM 825 C CA . PHE A 1 108 ? -5.593 -11.780 9.160 1.00 96.94 108 PHE A CA 1
ATOM 826 C C . PHE A 1 108 ? -4.689 -11.905 7.948 1.00 96.94 108 PHE A C 1
ATOM 828 O O . PHE A 1 108 ? -5.115 -11.612 6.833 1.00 96.94 108 PHE A O 1
ATOM 835 N N . ASP A 1 109 ? -3.457 -12.359 8.143 1.00 94.69 109 ASP A N 1
ATOM 836 C CA . ASP A 1 109 ? -2.593 -12.693 7.014 1.00 94.69 109 ASP A CA 1
ATOM 837 C C . ASP A 1 109 ? -3.247 -13.821 6.207 1.00 94.69 109 ASP A C 1
ATOM 839 O O . ASP A 1 109 ? -3.729 -14.801 6.779 1.00 94.69 109 ASP A O 1
ATOM 843 N N . ALA A 1 110 ? -3.291 -13.673 4.885 1.00 93.44 110 ALA A N 1
ATOM 844 C CA . ALA A 1 110 ? -3.952 -14.622 4.001 1.00 93.44 110 ALA A CA 1
ATOM 845 C C . ALA A 1 110 ? -2.932 -15.309 3.087 1.00 93.44 110 ALA A C 1
ATOM 847 O O . ALA A 1 110 ? -1.977 -14.695 2.618 1.00 93.44 110 ALA A O 1
ATOM 848 N N . ASN A 1 111 ? -3.157 -16.588 2.811 1.00 90.25 111 ASN A N 1
ATOM 849 C CA . ASN A 1 111 ? -2.481 -17.340 1.769 1.00 90.25 111 ASN A CA 1
ATOM 850 C C . ASN A 1 111 ? -3.499 -17.608 0.659 1.00 90.25 111 ASN A C 1
ATOM 852 O O . ASN A 1 111 ? -4.348 -18.495 0.782 1.00 90.25 111 ASN A O 1
ATOM 856 N N . LEU A 1 112 ? -3.452 -16.765 -0.370 1.00 89.25 112 LEU A N 1
ATOM 857 C CA . LEU A 1 112 ? -4.381 -16.775 -1.493 1.00 89.25 112 LEU A CA 1
ATOM 858 C C . LEU A 1 112 ? -3.733 -17.443 -2.709 1.00 89.25 112 LEU A C 1
ATOM 860 O O . LEU A 1 112 ? -2.515 -17.409 -2.874 1.00 89.25 112 LEU A O 1
ATOM 864 N N . ASN A 1 113 ? -4.550 -17.989 -3.605 1.00 85.12 113 ASN A N 1
ATOM 865 C CA . ASN A 1 113 ? -4.074 -18.559 -4.866 1.00 85.12 113 ASN A CA 1
ATOM 866 C C . ASN A 1 113 ? -3.672 -17.463 -5.868 1.00 85.12 113 ASN A C 1
ATOM 868 O O . ASN A 1 113 ? -2.965 -17.726 -6.840 1.00 85.12 113 ASN A O 1
ATOM 872 N N . SER A 1 114 ? -4.113 -16.226 -5.636 1.00 77.50 114 SER A N 1
ATOM 873 C CA . SER A 1 114 ? -3.619 -15.042 -6.330 1.00 77.50 114 SER A CA 1
ATOM 874 C C . SER A 1 114 ? -2.300 -14.572 -5.724 1.00 77.50 114 SER A C 1
ATOM 876 O O . SER A 1 114 ? -2.201 -14.415 -4.508 1.00 77.50 114 SER A O 1
ATOM 878 N N . THR A 1 115 ? -1.324 -14.252 -6.567 1.00 77.31 115 THR A N 1
ATOM 879 C CA . THR A 1 115 ? -0.054 -13.657 -6.145 1.00 77.31 115 THR A CA 1
ATOM 880 C C . THR A 1 115 ? 0.076 -12.236 -6.683 1.00 77.31 115 THR A C 1
ATOM 882 O O . THR A 1 115 ? -0.305 -11.943 -7.815 1.00 77.31 115 THR A O 1
ATOM 885 N N . GLN A 1 116 ? 0.633 -11.344 -5.865 1.00 75.50 116 GLN A N 1
ATOM 886 C CA . GLN A 1 116 ? 1.051 -10.009 -6.281 1.00 75.50 116 GLN A CA 1
ATOM 887 C C . GLN A 1 116 ? 2.495 -9.810 -5.816 1.00 75.50 116 GLN A C 1
ATOM 889 O O . GLN A 1 116 ? 2.791 -9.886 -4.624 1.00 75.50 116 GLN A O 1
ATOM 894 N N . GLN A 1 117 ? 3.414 -9.633 -6.768 1.00 66.88 117 GLN A N 1
ATOM 895 C CA . GLN A 1 117 ? 4.847 -9.594 -6.481 1.00 66.88 117 GLN A CA 1
ATOM 896 C C . GLN A 1 117 ? 5.186 -8.430 -5.541 1.00 66.88 117 GLN A C 1
ATOM 898 O O . GLN A 1 117 ? 4.791 -7.294 -5.782 1.00 66.88 117 GLN A O 1
ATOM 903 N N . GLY A 1 118 ? 5.914 -8.723 -4.458 1.00 70.06 118 GLY A N 1
ATOM 904 C CA . GLY A 1 118 ? 6.274 -7.728 -3.439 1.00 70.06 118 GLY A CA 1
ATOM 905 C C . GLY A 1 118 ? 5.146 -7.368 -2.463 1.00 70.06 118 GLY A C 1
ATOM 906 O O . GLY A 1 118 ? 5.308 -6.452 -1.655 1.00 70.06 118 GLY A O 1
ATOM 907 N N . CYS A 1 119 ? 4.020 -8.082 -2.509 1.00 84.75 119 CYS A N 1
ATOM 908 C CA . CYS A 1 119 ? 2.882 -7.853 -1.630 1.00 84.75 119 CYS A CA 1
ATOM 909 C C . CYS A 1 119 ? 2.509 -9.120 -0.864 1.00 84.75 119 CYS A C 1
ATOM 911 O O . CYS A 1 119 ? 2.574 -10.227 -1.392 1.00 84.75 119 CYS A O 1
ATOM 913 N N . ASN A 1 120 ? 2.061 -8.933 0.377 1.00 89.00 120 ASN A N 1
ATOM 914 C CA . ASN A 1 120 ? 1.477 -9.997 1.188 1.00 89.00 120 ASN A CA 1
ATOM 915 C C . ASN A 1 120 ? 0.008 -9.654 1.468 1.00 89.00 120 ASN A C 1
ATOM 917 O O . ASN A 1 120 ? -0.253 -8.603 2.074 1.00 89.00 120 ASN A O 1
ATOM 921 N N . PRO A 1 121 ? -0.952 -10.492 1.038 1.00 94.38 121 PRO A N 1
ATOM 922 C CA . PRO A 1 121 ? -2.359 -10.209 1.252 1.00 94.38 121 PRO A CA 1
ATOM 923 C C . PRO A 1 121 ? -2.731 -10.392 2.724 1.00 94.38 121 PRO A C 1
ATOM 925 O O . PRO A 1 121 ? -2.217 -11.264 3.429 1.00 94.38 121 PRO A O 1
ATOM 928 N N . ALA A 1 122 ? -3.659 -9.565 3.179 1.00 95.44 122 ALA A N 1
ATOM 929 C CA . ALA A 1 122 ? -4.360 -9.729 4.438 1.00 95.44 122 ALA A CA 1
ATOM 930 C C . ALA A 1 122 ? -5.864 -9.608 4.189 1.00 95.44 122 ALA A C 1
ATOM 932 O O . ALA A 1 122 ? -6.296 -8.767 3.406 1.00 95.44 122 ALA A O 1
ATOM 933 N N . CYS A 1 123 ? -6.667 -10.426 4.858 1.00 96.94 123 CYS A N 1
ATOM 934 C CA . CYS A 1 123 ? -8.102 -10.207 4.942 1.00 96.94 123 CYS A CA 1
ATOM 935 C C . CYS A 1 123 ? -8.377 -9.263 6.115 1.00 96.94 123 CYS A C 1
ATOM 937 O O . CYS A 1 123 ? -8.016 -9.560 7.258 1.00 96.94 123 CYS A O 1
ATOM 939 N N . VAL A 1 124 ? -8.981 -8.116 5.824 1.00 97.44 124 VAL A N 1
ATOM 940 C CA . VAL A 1 124 ? -9.279 -7.068 6.799 1.00 97.44 124 VAL A CA 1
ATOM 941 C C . VAL A 1 124 ? -10.773 -7.059 7.059 1.00 97.44 124 VAL A C 1
ATOM 943 O O . VAL A 1 124 ? -11.556 -6.924 6.124 1.00 97.44 124 VAL A O 1
ATOM 946 N N . VAL A 1 125 ? -11.167 -7.205 8.321 1.00 97.38 125 VAL A N 1
ATOM 947 C CA . VAL A 1 125 ? -12.567 -7.244 8.753 1.00 97.38 125 VAL A CA 1
AT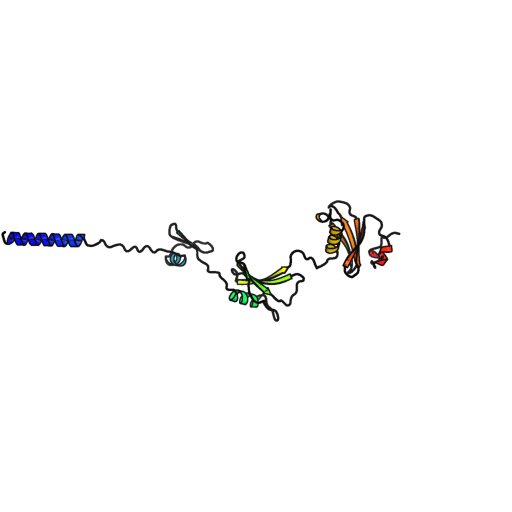OM 948 C C . VAL A 1 125 ? -12.885 -5.998 9.557 1.00 97.38 125 VAL A C 1
ATOM 950 O O . VAL A 1 125 ? -12.250 -5.731 10.579 1.00 97.38 125 VAL A O 1
ATOM 953 N N . SER A 1 126 ? -13.890 -5.252 9.115 1.00 95.00 126 SER A N 1
ATOM 954 C CA . SER A 1 126 ? -14.398 -4.090 9.835 1.00 95.00 126 SER A CA 1
ATOM 955 C C . SER A 1 126 ? -15.299 -4.525 10.982 1.00 95.00 126 SER A C 1
ATOM 957 O O . SER A 1 126 ? -16.271 -5.262 10.800 1.00 95.00 126 SER A O 1
ATOM 959 N N . GLU A 1 127 ? -14.992 -4.046 12.182 1.00 92.31 127 GLU A N 1
ATOM 960 C CA . GLU A 1 127 ? -15.830 -4.265 13.354 1.00 92.31 127 GLU A CA 1
ATOM 961 C C . GLU A 1 127 ? -17.194 -3.584 13.245 1.00 92.31 127 GLU A C 1
ATOM 963 O O . GLU A 1 127 ? -18.181 -4.123 13.753 1.00 92.31 127 GLU A O 1
ATOM 968 N N . GLU A 1 128 ? -17.243 -2.426 12.593 1.00 88.75 128 GLU A N 1
ATOM 969 C CA . GLU A 1 128 ? -18.435 -1.588 12.490 1.00 88.75 128 GLU A CA 1
ATOM 970 C C . GLU A 1 128 ? -19.417 -2.134 11.452 1.00 88.75 128 GLU A C 1
ATOM 972 O O . GLU A 1 128 ? -20.605 -2.276 11.733 1.00 88.75 128 GLU A O 1
ATOM 977 N N . THR A 1 129 ? -18.919 -2.497 10.268 1.00 91.38 129 THR A N 1
ATOM 978 C CA . THR A 1 129 ? -19.766 -2.933 9.146 1.00 91.38 129 THR A CA 1
ATOM 979 C C . THR A 1 129 ? -19.916 -4.447 9.054 1.00 91.38 129 THR A C 1
ATOM 981 O O . THR A 1 129 ? -20.768 -4.919 8.305 1.00 91.38 129 THR A O 1
ATOM 984 N N . LYS A 1 130 ? -19.104 -5.220 9.791 1.00 92.38 130 LYS A N 1
ATOM 985 C CA . LYS A 1 130 ? -19.050 -6.694 9.716 1.00 92.38 130 LYS A CA 1
ATOM 986 C C . LYS A 1 130 ? -18.761 -7.221 8.305 1.00 92.38 130 LYS A C 1
ATOM 988 O O . LYS A 1 130 ? -19.167 -8.323 7.949 1.00 92.38 130 LYS A O 1
ATOM 993 N N . THR A 1 131 ? -18.047 -6.436 7.504 1.00 94.25 131 THR A N 1
ATOM 994 C CA . THR A 1 131 ? -17.611 -6.805 6.153 1.00 94.25 131 THR A CA 1
ATOM 995 C C . THR A 1 131 ? -16.116 -7.077 6.133 1.00 94.25 131 THR A C 1
ATOM 997 O O . THR A 1 131 ? -15.371 -6.512 6.937 1.00 94.25 131 THR A O 1
ATOM 1000 N N . ALA A 1 132 ? -15.680 -7.911 5.190 1.00 96.62 132 ALA A N 1
ATOM 1001 C CA . ALA A 1 132 ? -14.275 -8.219 4.980 1.00 96.62 132 ALA A CA 1
ATOM 1002 C C . ALA A 1 132 ? -13.828 -7.918 3.548 1.00 96.62 132 ALA A C 1
ATOM 1004 O O . ALA A 1 132 ? -14.587 -8.105 2.596 1.00 96.62 132 ALA A O 1
ATOM 1005 N N . GLU A 1 133 ? -12.586 -7.474 3.405 1.00 96.25 133 GLU A N 1
ATOM 1006 C CA . GLU A 1 133 ? -11.955 -7.183 2.120 1.00 96.25 133 GLU A CA 1
ATOM 1007 C C . GLU A 1 133 ? -10.477 -7.587 2.124 1.00 96.25 133 GLU A C 1
ATOM 1009 O O . GLU A 1 133 ? -9.834 -7.663 3.172 1.00 96.25 133 GLU A O 1
ATOM 1014 N N . ILE A 1 134 ? -9.929 -7.863 0.939 1.00 95.19 134 ILE A N 1
ATOM 1015 C CA . ILE A 1 134 ? -8.506 -8.179 0.789 1.00 95.19 134 ILE A CA 1
ATOM 1016 C C . ILE A 1 134 ? -7.72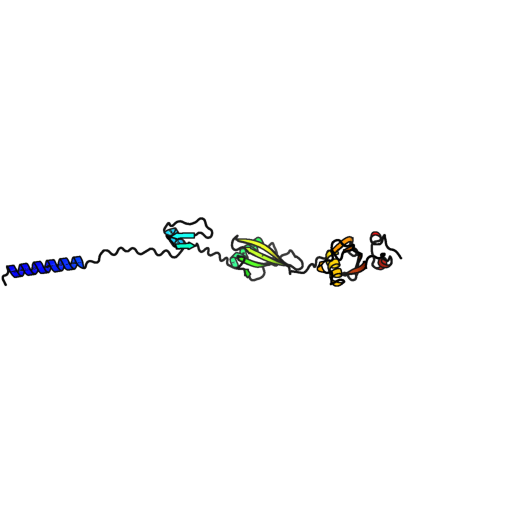2 -6.868 0.712 1.00 95.19 134 ILE A C 1
ATOM 1018 O O . ILE A 1 134 ? -7.919 -6.070 -0.202 1.00 95.19 134 ILE A O 1
ATOM 1022 N N . ASN A 1 135 ? -6.784 -6.686 1.636 1.00 93.62 135 ASN A N 1
ATOM 1023 C CA . ASN A 1 135 ? -5.812 -5.606 1.633 1.00 93.62 135 ASN A CA 1
ATOM 1024 C C . ASN A 1 135 ? -4.425 -6.148 1.265 1.00 93.62 135 ASN A C 1
ATOM 1026 O O . ASN A 1 135 ? -3.865 -7.006 1.953 1.00 93.62 135 ASN A O 1
ATOM 1030 N N . TRP A 1 136 ? -3.857 -5.637 0.176 1.00 89.69 136 TRP A N 1
ATOM 1031 C CA . TRP A 1 136 ? -2.508 -5.981 -0.258 1.00 89.69 136 TRP A CA 1
ATOM 1032 C C . TRP A 1 136 ? -1.497 -5.059 0.409 1.00 89.69 136 TRP A C 1
ATOM 1034 O O . TRP A 1 136 ? -1.316 -3.908 0.013 1.00 89.69 136 TRP A O 1
ATOM 1044 N N . ARG A 1 137 ? -0.793 -5.584 1.414 1.00 87.69 137 ARG A N 1
ATOM 1045 C CA . ARG A 1 137 ? 0.304 -4.859 2.058 1.00 87.69 137 ARG A CA 1
ATOM 1046 C C . ARG A 1 137 ? 1.564 -5.069 1.238 1.00 87.69 137 ARG A C 1
ATOM 1048 O O . ARG A 1 137 ? 2.283 -6.056 1.403 1.00 87.69 137 ARG A O 1
ATOM 1055 N N . CYS A 1 138 ? 1.791 -4.150 0.320 1.00 79.00 138 CYS A N 1
ATOM 1056 C CA . CYS A 1 138 ? 3.011 -4.096 -0.462 1.00 79.00 138 CYS A CA 1
ATOM 1057 C C . CYS A 1 138 ? 4.089 -3.348 0.325 1.00 79.00 138 CYS A C 1
ATOM 1059 O O . CYS A 1 138 ? 3.805 -2.352 0.994 1.00 79.00 138 CYS A O 1
ATOM 1061 N N . THR A 1 139 ? 5.334 -3.811 0.264 1.00 67.31 139 THR A N 1
ATOM 1062 C CA . THR A 1 139 ? 6.458 -3.042 0.810 1.00 67.31 139 THR A CA 1
ATOM 1063 C C . THR A 1 139 ? 6.612 -1.754 0.000 1.00 67.31 139 THR A C 1
ATOM 1065 O O . THR A 1 139 ? 6.856 -1.806 -1.205 1.00 67.31 139 THR A O 1
ATOM 1068 N N . GLY A 1 140 ? 6.436 -0.598 0.649 1.00 60.59 140 GLY A N 1
ATOM 1069 C CA . GLY A 1 140 ? 6.685 0.709 0.041 1.00 60.59 140 GLY A CA 1
ATOM 1070 C C . GLY A 1 140 ? 8.128 0.805 -0.460 1.00 60.59 140 GLY A C 1
ATOM 1071 O O . GLY A 1 140 ? 9.053 0.497 0.287 1.00 60.59 140 GLY A O 1
ATOM 1072 N N . LEU A 1 141 ? 8.277 1.228 -1.721 1.00 45.25 141 LEU A N 1
ATOM 1073 C CA . LEU A 1 141 ? 9.495 1.234 -2.546 1.00 45.25 141 LEU A CA 1
ATOM 1074 C C . LEU A 1 141 ? 10.017 -0.144 -2.969 1.00 45.25 141 LEU A C 1
ATOM 1076 O O . LEU A 1 141 ? 11.147 -0.520 -2.675 1.00 45.25 141 LEU A O 1
ATOM 1080 N N . ILE A 1 142 ? 9.227 -0.840 -3.785 1.00 45.81 142 ILE A N 1
ATOM 1081 C CA . ILE A 1 142 ? 9.781 -1.744 -4.791 1.00 45.81 142 ILE A CA 1
ATOM 1082 C C . ILE A 1 142 ? 8.969 -1.608 -6.092 1.00 45.81 142 ILE A C 1
ATOM 1084 O O . ILE A 1 142 ? 7.936 -2.265 -6.218 1.00 45.81 142 ILE A O 1
ATOM 1088 N N . PRO A 1 143 ? 9.386 -0.818 -7.099 1.00 43.12 143 PRO A N 1
ATOM 1089 C CA . PRO A 1 143 ? 8.888 -1.019 -8.448 1.00 43.12 143 PRO A CA 1
ATOM 1090 C C . PRO A 1 143 ? 9.729 -2.127 -9.094 1.00 43.12 143 PRO A C 1
ATOM 1092 O O . PRO A 1 143 ? 10.540 -1.871 -9.974 1.00 43.12 143 PRO A O 1
ATOM 1095 N N . PHE A 1 144 ? 9.567 -3.378 -8.658 1.00 42.06 144 PHE A N 1
ATOM 1096 C CA . PHE A 1 144 ? 9.994 -4.516 -9.477 1.00 42.06 144 PHE A CA 1
ATOM 1097 C C . PHE A 1 144 ? 8.786 -4.992 -10.270 1.00 42.06 144 PHE A C 1
ATOM 1099 O O . PHE A 1 144 ? 8.094 -5.947 -9.933 1.00 42.06 144 PHE A O 1
ATOM 1106 N N . GLY A 1 145 ? 8.559 -4.202 -11.313 1.00 50.09 145 GLY A N 1
ATOM 1107 C CA . GLY A 1 145 ? 7.635 -4.356 -12.422 1.00 50.09 145 GLY A CA 1
ATOM 1108 C C . GLY A 1 145 ? 8.107 -3.376 -13.493 1.00 50.09 145 GLY A C 1
ATOM 1109 O O . GLY A 1 145 ? 7.449 -2.378 -13.760 1.00 50.09 145 GLY A O 1
ATOM 1110 N N . GLU A 1 146 ? 9.331 -3.594 -13.977 1.00 55.19 146 GLU A N 1
ATOM 1111 C CA . GLU A 1 146 ? 10.063 -2.737 -14.911 1.00 55.19 146 GLU A CA 1
ATOM 1112 C C . GLU A 1 146 ? 9.249 -2.477 -16.187 1.00 55.19 146 GLU A C 1
ATOM 1114 O O . GLU A 1 146 ? 9.222 -3.303 -17.098 1.00 55.19 146 GLU A O 1
ATOM 1119 N N . SER A 1 147 ? 8.635 -1.299 -16.308 1.00 75.56 147 SER A N 1
ATOM 1120 C CA . SER A 1 147 ? 8.663 -0.675 -17.630 1.00 75.56 147 SER A CA 1
ATOM 1121 C C . SER A 1 147 ? 10.122 -0.315 -17.901 1.00 75.56 147 SER A C 1
ATOM 1123 O O . SER A 1 147 ? 10.827 0.096 -16.969 1.00 75.56 147 SER A O 1
ATOM 1125 N N . ALA A 1 148 ? 10.599 -0.446 -19.144 1.00 82.75 148 ALA A N 1
ATOM 1126 C CA . ALA A 1 148 ? 11.939 0.033 -19.483 1.00 82.75 148 ALA A CA 1
ATOM 1127 C C . ALA A 1 148 ? 12.128 1.487 -19.004 1.00 82.75 148 ALA A C 1
ATOM 1129 O O . ALA A 1 148 ? 13.196 1.853 -18.529 1.00 82.75 148 ALA A O 1
ATOM 1130 N N . GLY A 1 149 ? 11.058 2.290 -19.019 1.00 87.31 149 GLY A N 1
ATOM 1131 C CA . GLY A 1 149 ? 11.056 3.679 -18.565 1.00 87.31 149 GLY A CA 1
ATOM 1132 C C . GLY A 1 149 ? 11.463 3.869 -17.104 1.00 87.31 149 GLY A C 1
ATOM 1133 O O . GLY A 1 149 ? 12.297 4.722 -16.813 1.00 87.31 149 GLY A O 1
ATOM 1134 N N . GLU A 1 150 ? 10.924 3.073 -16.183 1.00 84.25 150 GLU A N 1
ATOM 1135 C CA . GLU A 1 150 ? 11.204 3.229 -14.749 1.00 84.25 150 GLU A CA 1
ATOM 1136 C C . GLU A 1 150 ? 12.675 2.921 -14.438 1.00 84.25 150 GLU A C 1
ATOM 1138 O O . GLU A 1 150 ? 13.370 3.722 -13.808 1.00 84.25 150 GLU A O 1
ATOM 1143 N N . THR A 1 151 ? 13.187 1.799 -14.947 1.00 88.06 151 THR A N 1
ATOM 1144 C CA . THR A 1 151 ? 14.588 1.433 -14.708 1.00 88.06 151 THR A CA 1
ATOM 1145 C C . THR A 1 151 ? 15.552 2.348 -15.413 1.00 88.06 151 THR A C 1
ATOM 1147 O O . THR A 1 151 ? 16.567 2.725 -14.833 1.00 88.06 151 THR A O 1
ATOM 1150 N N . LEU A 1 152 ? 15.246 2.767 -16.637 1.00 92.94 152 LEU A N 1
ATOM 1151 C CA . LEU A 1 152 ? 16.103 3.719 -17.327 1.00 92.94 152 LEU A CA 1
ATOM 1152 C C . LEU A 1 152 ? 16.122 5.060 -16.593 1.00 92.94 152 LEU A C 1
ATOM 1154 O O . LEU A 1 152 ? 17.200 5.627 -16.428 1.00 92.94 152 LEU A O 1
ATOM 1158 N N . ARG A 1 153 ? 14.989 5.523 -16.047 1.00 92.50 153 ARG A N 1
ATOM 1159 C CA . ARG A 1 153 ? 14.953 6.712 -15.183 1.00 92.50 153 ARG A CA 1
ATOM 1160 C C . ARG A 1 153 ? 15.850 6.542 -13.956 1.00 92.50 153 ARG A C 1
ATOM 1162 O O . ARG A 1 153 ? 16.610 7.454 -13.639 1.00 92.50 153 ARG A O 1
ATOM 1169 N N . GLN A 1 154 ? 15.803 5.390 -13.287 1.00 89.25 154 GLN A N 1
ATOM 1170 C CA . GLN A 1 154 ? 16.656 5.110 -12.125 1.00 89.25 154 GLN A CA 1
ATOM 1171 C C . GLN A 1 154 ? 18.144 5.054 -12.489 1.00 89.25 154 GLN A C 1
ATOM 1173 O O . GLN A 1 154 ? 18.964 5.651 -11.792 1.00 89.25 154 GLN A O 1
ATOM 1178 N N . LEU A 1 155 ? 18.501 4.405 -13.602 1.00 93.88 155 LEU A N 1
ATOM 1179 C CA . LEU A 1 155 ? 19.876 4.371 -14.108 1.00 93.88 155 LEU A CA 1
ATOM 1180 C C . LEU A 1 155 ? 20.383 5.782 -14.432 1.00 93.88 155 LEU A C 1
ATOM 1182 O O . LEU A 1 155 ? 21.524 6.116 -14.113 1.00 93.88 155 LEU A O 1
ATOM 1186 N N . PHE A 1 156 ? 19.531 6.642 -14.995 1.00 95.81 156 PHE A N 1
ATOM 1187 C CA . PHE A 1 156 ? 19.862 8.047 -15.218 1.00 95.81 156 PHE A CA 1
ATOM 1188 C C . PHE A 1 156 ? 20.003 8.843 -13.920 1.00 95.81 156 PHE A C 1
ATOM 1190 O O . PHE A 1 156 ? 20.952 9.612 -13.804 1.00 95.81 156 PHE A O 1
ATOM 1197 N N . ALA A 1 157 ? 19.137 8.636 -12.927 1.00 93.31 157 ALA A N 1
ATOM 1198 C CA . ALA A 1 157 ? 19.256 9.275 -11.613 1.00 93.31 157 ALA A CA 1
ATOM 1199 C C . ALA A 1 157 ? 20.537 8.853 -10.883 1.00 93.31 157 ALA A C 1
ATOM 1201 O O . ALA A 1 157 ? 21.196 9.678 -10.256 1.00 93.31 157 ALA A O 1
ATOM 1202 N N . GLN A 1 158 ? 20.941 7.589 -11.022 1.00 90.81 158 GLN A N 1
ATOM 1203 C CA . GLN A 1 158 ? 22.208 7.095 -10.491 1.00 90.81 158 GLN A CA 1
ATOM 1204 C C . GLN A 1 158 ? 23.411 7.694 -11.228 1.00 90.81 158 GLN A C 1
ATOM 1206 O O . GLN A 1 158 ? 24.397 8.076 -10.597 1.00 90.81 158 GLN A O 1
ATOM 1211 N N . LYS A 1 159 ? 23.339 7.780 -12.560 1.00 95.25 159 LYS A N 1
ATOM 1212 C CA . LYS A 1 159 ? 24.403 8.349 -13.395 1.00 95.25 159 LYS A CA 1
ATOM 1213 C C . LYS A 1 159 ? 24.542 9.863 -13.209 1.00 95.25 159 LYS A C 1
ATOM 1215 O O . LYS A 1 159 ? 25.658 10.380 -13.246 1.00 95.25 159 LYS A O 1
ATOM 1220 N N . TYR A 1 160 ? 23.432 10.557 -12.960 1.00 94.81 160 TYR A N 1
ATOM 1221 C CA . TYR A 1 160 ? 23.347 12.007 -12.793 1.00 94.81 160 TYR A CA 1
ATOM 1222 C C . TYR A 1 160 ? 22.650 12.410 -11.479 1.00 94.81 160 TYR A C 1
ATOM 1224 O O . TYR A 1 160 ? 21.562 12.992 -11.510 1.00 94.81 160 TYR A O 1
ATOM 1232 N N . PRO A 1 161 ? 23.278 12.183 -10.307 1.00 92.88 161 PRO A N 1
ATOM 1233 C CA . PRO A 1 161 ? 22.621 12.371 -9.009 1.00 92.88 161 PRO A CA 1
ATOM 1234 C C . PRO A 1 161 ? 22.104 13.788 -8.754 1.00 92.88 161 PRO A C 1
ATOM 1236 O O . PRO A 1 161 ? 21.093 13.968 -8.085 1.00 92.88 161 PRO A O 1
ATOM 1239 N N . ILE A 1 162 ? 22.768 14.804 -9.315 1.00 94.25 162 ILE A N 1
ATOM 1240 C CA . ILE A 1 162 ? 22.365 16.210 -9.160 1.00 94.25 162 ILE A CA 1
ATOM 1241 C C . ILE A 1 162 ? 21.013 16.530 -9.815 1.00 94.25 162 ILE A C 1
ATOM 1243 O O . ILE A 1 162 ? 20.403 17.535 -9.467 1.00 94.25 162 ILE A O 1
ATOM 1247 N N . TYR A 1 163 ? 20.550 15.681 -10.738 1.00 92.06 163 TYR A N 1
ATOM 1248 C CA . TYR A 1 163 ? 19.284 15.834 -11.454 1.00 92.06 163 TYR A CA 1
ATOM 1249 C C . TYR A 1 163 ? 18.276 14.734 -11.100 1.00 92.06 163 TYR A C 1
ATOM 1251 O O . TYR A 1 163 ? 17.250 14.635 -11.761 1.00 92.06 163 TYR A O 1
ATOM 1259 N N . ALA A 1 164 ? 18.534 13.895 -10.089 1.00 87.75 164 ALA A N 1
ATOM 1260 C CA . ALA A 1 164 ? 17.694 12.732 -9.773 1.00 87.75 164 ALA A CA 1
ATOM 1261 C C . ALA A 1 164 ? 16.200 13.076 -9.585 1.00 87.75 164 ALA A C 1
ATOM 1263 O O . ALA A 1 164 ? 15.330 12.289 -9.959 1.00 87.75 164 ALA A O 1
ATOM 1264 N N . GLU A 1 165 ? 15.912 14.270 -9.060 1.00 88.31 165 GLU A N 1
ATOM 1265 C CA . GLU A 1 165 ? 14.549 14.760 -8.818 1.00 88.31 165 GLU A CA 1
ATOM 1266 C C . GLU A 1 165 ? 13.947 15.532 -10.001 1.00 88.31 165 GLU A C 1
ATOM 1268 O O . GLU A 1 165 ? 12.730 15.642 -10.10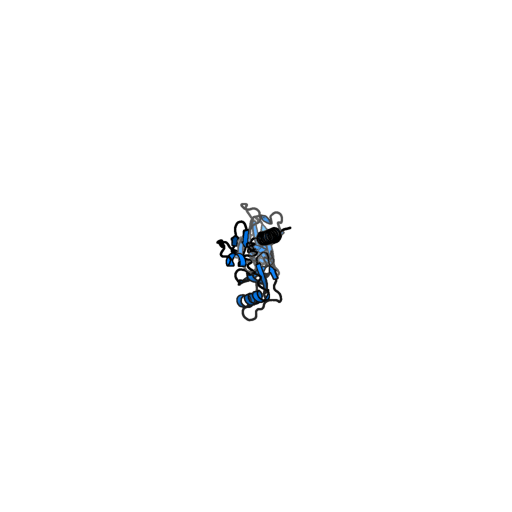4 1.00 88.31 165 GLU A O 1
ATOM 1273 N N . THR A 1 166 ? 14.780 16.077 -10.891 1.00 90.25 166 THR A N 1
ATOM 1274 C CA . THR A 1 166 ? 14.344 16.981 -11.970 1.00 90.25 166 THR A CA 1
ATOM 1275 C C . THR A 1 166 ? 14.421 16.353 -13.354 1.00 90.25 166 THR A C 1
ATOM 1277 O O . THR A 1 166 ? 13.837 16.886 -14.293 1.00 90.25 166 THR A O 1
ATOM 1280 N N . LEU A 1 167 ? 15.142 15.238 -13.503 1.00 92.06 167 LEU A N 1
ATOM 1281 C CA . LEU A 1 167 ? 15.264 14.565 -14.782 1.00 92.06 167 LEU A CA 1
ATOM 1282 C C . LEU A 1 167 ? 13.983 13.810 -15.135 1.00 92.06 167 LEU A C 1
ATOM 1284 O O . LEU A 1 167 ? 13.355 13.144 -14.302 1.00 92.06 167 LEU A O 1
ATOM 1288 N N . SER A 1 168 ? 13.642 13.863 -16.413 1.00 91.44 168 SER A N 1
ATOM 1289 C CA . SER A 1 168 ? 12.560 13.110 -17.023 1.00 91.44 168 SER A CA 1
ATOM 1290 C C . SER A 1 168 ? 13.069 12.422 -18.284 1.00 91.44 168 SER A C 1
ATOM 1292 O O . SER A 1 168 ? 13.950 12.922 -18.985 1.00 91.44 168 SER A O 1
ATOM 1294 N N . ILE A 1 169 ? 12.534 11.237 -18.568 1.00 94.00 169 ILE A N 1
ATOM 1295 C CA . ILE A 1 169 ? 12.813 10.536 -19.817 1.00 94.00 169 ILE A CA 1
ATOM 1296 C C . ILE A 1 169 ? 11.518 10.264 -20.566 1.00 94.00 169 ILE A C 1
ATOM 1298 O O . ILE A 1 169 ? 10.458 10.086 -19.965 1.00 94.00 169 ILE A O 1
ATOM 1302 N N . ARG A 1 170 ? 11.618 10.191 -21.889 1.00 93.00 170 ARG A N 1
ATOM 1303 C CA . ARG A 1 170 ? 10.524 9.805 -22.776 1.00 93.00 170 ARG A CA 1
ATOM 1304 C C . ARG A 1 170 ? 11.011 8.702 -23.695 1.00 93.00 170 ARG A C 1
ATOM 1306 O O . ARG A 1 170 ? 11.927 8.920 -24.482 1.00 93.00 170 ARG A O 1
ATOM 1313 N N . ILE A 1 171 ? 10.394 7.532 -23.590 1.00 94.69 171 ILE A N 1
ATOM 1314 C CA . ILE A 1 171 ? 10.640 6.417 -24.503 1.00 94.69 171 ILE A CA 1
ATOM 1315 C C . ILE A 1 171 ? 9.898 6.684 -25.807 1.00 94.69 171 ILE A C 1
ATOM 1317 O O . ILE A 1 171 ? 8.705 6.981 -25.810 1.00 94.69 171 ILE A O 1
ATOM 1321 N N . GLU A 1 172 ? 10.620 6.582 -26.914 1.00 94.88 172 GLU A N 1
ATOM 1322 C CA . GLU A 1 172 ? 10.071 6.730 -28.262 1.00 94.88 172 GLU A CA 1
ATOM 1323 C C . GLU A 1 172 ? 9.890 5.376 -28.939 1.00 94.88 172 GLU A C 1
ATOM 1325 O O . GLU A 1 172 ? 8.917 5.171 -29.664 1.00 94.88 172 GLU A O 1
ATOM 1330 N N . LYS A 1 173 ? 10.816 4.444 -28.692 1.00 94.69 173 LYS A N 1
ATOM 1331 C CA . LYS A 1 173 ? 10.733 3.065 -29.169 1.00 94.69 173 LYS A CA 1
ATOM 1332 C C . LYS A 1 173 ? 11.210 2.105 -28.092 1.00 94.69 173 LYS A C 1
ATOM 1334 O O . LYS A 1 173 ? 12.224 2.356 -27.444 1.00 94.69 173 LYS A O 1
ATOM 1339 N N . GLU A 1 174 ? 10.509 0.989 -27.959 1.00 94.50 174 GLU A N 1
ATOM 1340 C CA . GLU A 1 174 ? 10.807 -0.062 -26.992 1.00 94.50 174 GLU A CA 1
ATOM 1341 C C . GLU A 1 174 ? 10.544 -1.432 -27.613 1.00 94.50 174 GLU A C 1
ATOM 1343 O O . GLU A 1 174 ? 9.600 -1.630 -28.378 1.00 94.50 174 GLU A O 1
ATOM 1348 N N . THR A 1 175 ? 11.406 -2.378 -27.275 1.00 92.75 175 THR A N 1
ATOM 1349 C CA . THR A 1 175 ? 11.227 -3.813 -27.489 1.00 92.75 175 THR A CA 1
ATOM 1350 C C . THR A 1 175 ? 11.514 -4.520 -26.170 1.00 92.75 175 THR A C 1
ATOM 1352 O O . THR A 1 175 ? 11.889 -3.888 -25.185 1.00 92.75 175 THR A O 1
ATOM 1355 N N . GLU A 1 176 ? 11.426 -5.847 -26.152 1.00 90.12 176 GLU A N 1
ATOM 1356 C CA . GLU A 1 176 ? 11.786 -6.637 -24.972 1.00 90.12 176 GLU A CA 1
ATOM 1357 C C . GLU A 1 176 ? 13.213 -6.356 -24.457 1.00 90.12 176 GLU A C 1
ATOM 1359 O O . GLU A 1 176 ? 13.444 -6.420 -23.246 1.00 90.12 176 GLU A O 1
ATOM 1364 N N . ASN A 1 177 ? 14.154 -6.029 -25.356 1.00 94.19 177 ASN A N 1
ATOM 1365 C CA . ASN A 1 177 ? 15.587 -5.947 -25.054 1.00 94.19 177 ASN A CA 1
ATOM 1366 C C . ASN A 1 177 ? 16.245 -4.598 -25.379 1.00 94.19 177 ASN A C 1
ATOM 1368 O O . ASN A 1 177 ? 17.408 -4.410 -25.026 1.00 94.19 177 ASN A O 1
ATOM 1372 N N . HIS A 1 178 ? 15.541 -3.666 -26.026 1.00 96.31 178 HIS A N 1
ATOM 1373 C CA . HIS A 1 178 ? 16.100 -2.387 -26.478 1.00 96.31 178 HIS A CA 1
ATOM 1374 C C . HIS A 1 178 ? 15.128 -1.239 -26.260 1.00 96.31 178 HIS A C 1
ATOM 1376 O O . HIS A 1 178 ? 13.926 -1.401 -26.470 1.00 96.31 178 HIS A O 1
ATOM 1382 N N . ALA A 1 179 ? 15.659 -0.072 -25.915 1.00 97.06 179 ALA A N 1
ATOM 1383 C CA . ALA A 1 179 ? 14.901 1.161 -25.798 1.00 97.06 179 ALA A CA 1
ATOM 1384 C C . ALA A 1 179 ? 15.667 2.330 -26.422 1.00 97.06 179 ALA A C 1
ATOM 1386 O O . ALA A 1 179 ? 16.893 2.422 -26.318 1.00 97.06 179 ALA A O 1
ATOM 1387 N N . ARG A 1 180 ? 14.920 3.242 -27.040 1.00 96.62 180 ARG A N 1
ATOM 1388 C CA . ARG A 1 180 ? 15.396 4.524 -27.558 1.00 96.62 180 ARG A CA 1
ATOM 1389 C C . ARG A 1 180 ? 14.469 5.625 -27.067 1.00 96.62 180 ARG A C 1
ATOM 1391 O O . ARG A 1 180 ? 13.245 5.468 -27.099 1.00 96.62 180 ARG A O 1
ATOM 1398 N N . GLY A 1 181 ? 15.040 6.752 -26.667 1.00 95.69 181 GLY A N 1
ATOM 1399 C CA . GLY A 1 181 ? 14.246 7.881 -26.216 1.00 95.69 181 GLY A CA 1
ATOM 1400 C C . GLY A 1 181 ? 15.044 9.155 -26.010 1.00 95.69 181 GLY A C 1
ATOM 1401 O O . GLY A 1 181 ? 16.184 9.278 -26.455 1.00 95.69 181 GLY A O 1
ATOM 1402 N N . THR A 1 182 ? 14.425 10.099 -25.311 1.00 95.31 182 THR A N 1
ATOM 1403 C CA . THR A 1 182 ? 15.031 11.375 -24.929 1.00 95.31 182 THR A CA 1
ATOM 1404 C C . THR A 1 182 ? 15.113 11.507 -23.415 1.00 95.31 182 THR A C 1
ATOM 1406 O O . THR A 1 182 ? 14.206 11.059 -22.714 1.00 95.31 182 THR A O 1
ATOM 1409 N N . ILE A 1 183 ? 16.159 12.162 -22.918 1.00 95.69 183 ILE A N 1
ATOM 1410 C CA . ILE A 1 183 ? 16.325 12.563 -21.519 1.00 95.69 183 ILE A CA 1
ATOM 1411 C C . ILE A 1 183 ? 16.383 14.084 -21.414 1.00 95.69 183 ILE A C 1
ATOM 1413 O O . ILE A 1 183 ? 17.175 14.719 -22.102 1.00 95.69 183 ILE A O 1
ATOM 1417 N N . THR A 1 184 ?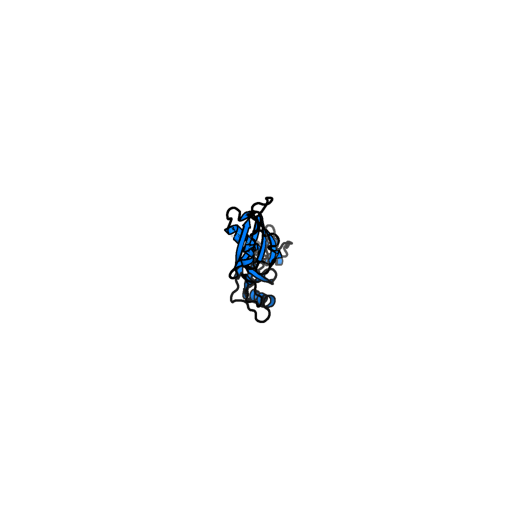 15.605 14.655 -20.504 1.00 94.81 184 THR A N 1
ATOM 1418 C CA . THR A 1 184 ? 15.637 16.069 -20.128 1.00 94.81 184 THR A CA 1
ATOM 1419 C C . THR A 1 184 ? 16.071 16.167 -18.668 1.00 94.81 184 THR A C 1
ATOM 1421 O O . THR A 1 184 ? 15.538 15.458 -17.825 1.00 94.81 184 THR A O 1
ATOM 1424 N N . PHE A 1 185 ? 17.053 17.015 -18.352 1.00 93.38 185 PHE A N 1
ATOM 1425 C CA . PHE A 1 185 ? 17.575 17.154 -16.980 1.00 93.38 185 PHE A CA 1
ATOM 1426 C C . PHE A 1 185 ? 16.804 18.167 -16.128 1.00 93.38 185 PHE A C 1
ATOM 1428 O O . PHE A 1 185 ? 16.805 18.070 -14.900 1.00 93.38 185 PHE A O 1
ATOM 1435 N N . VAL A 1 186 ? 16.183 19.146 -16.785 1.00 89.06 186 VAL A N 1
ATOM 1436 C CA . VAL A 1 186 ? 15.391 20.217 -16.178 1.00 89.06 186 VAL A CA 1
ATOM 1437 C C . VAL A 1 186 ? 14.170 20.448 -17.058 1.00 89.06 186 VAL A C 1
ATOM 1439 O O . VAL A 1 186 ? 14.313 20.621 -18.268 1.00 89.06 186 VAL A O 1
ATOM 1442 N N . ASP A 1 187 ? 12.981 20.448 -16.463 1.00 81.12 187 ASP A N 1
ATOM 1443 C CA . ASP A 1 187 ? 11.733 20.671 -17.192 1.00 81.12 187 ASP A CA 1
ATOM 1444 C C . ASP A 1 187 ? 11.773 21.962 -18.021 1.00 81.12 187 ASP A C 1
ATOM 1446 O O . ASP A 1 187 ? 12.110 23.036 -17.526 1.00 81.12 187 ASP A O 1
ATOM 1450 N N . GLY A 1 188 ? 11.403 21.847 -19.298 1.00 77.69 188 GLY A N 1
ATOM 1451 C CA . GLY A 1 188 ? 11.394 22.962 -20.248 1.00 77.69 188 GLY A CA 1
ATOM 1452 C C . GLY A 1 188 ? 12.712 23.194 -20.992 1.00 77.69 188 GLY A C 1
ATOM 1453 O O . GLY A 1 188 ? 12.712 23.966 -21.950 1.00 77.69 188 GLY A O 1
ATOM 1454 N N . GLU A 1 189 ? 13.795 22.501 -20.631 1.00 85.25 189 GLU A N 1
ATOM 1455 C CA . GLU A 1 189 ? 15.087 22.625 -21.311 1.00 85.25 189 GLU A CA 1
ATOM 1456 C C . GLU A 1 189 ? 15.303 21.541 -22.384 1.00 85.25 189 GLU A C 1
ATOM 1458 O O . GLU A 1 189 ? 14.806 20.412 -22.254 1.00 85.25 189 GLU A O 1
ATOM 1463 N N . PRO A 1 190 ? 16.067 21.841 -23.454 1.00 82.88 190 PRO A N 1
ATOM 1464 C CA . PRO A 1 190 ? 16.467 20.842 -24.435 1.00 82.88 190 PRO A CA 1
ATOM 1465 C C . PRO A 1 190 ? 17.225 19.683 -23.779 1.00 82.88 190 PRO A C 1
ATOM 1467 O O . PRO A 1 190 ? 18.176 19.878 -23.021 1.00 82.88 190 PRO A O 1
ATOM 1470 N N . GLY A 1 191 ? 16.788 18.469 -24.093 1.00 89.31 191 GLY A N 1
ATOM 1471 C CA . GLY A 1 191 ? 17.385 17.228 -23.622 1.00 89.31 191 GLY A CA 1
ATOM 1472 C C . GLY A 1 191 ? 18.377 16.602 -24.604 1.00 89.31 191 GLY A C 1
ATOM 1473 O O . GLY A 1 191 ? 18.664 17.164 -25.661 1.00 89.31 191 GLY A O 1
ATOM 1474 N N . GLY A 1 192 ? 18.850 15.405 -24.259 1.00 94.69 192 GLY A N 1
ATOM 1475 C CA . GLY A 1 192 ? 19.634 14.531 -25.133 1.00 94.69 192 GLY A CA 1
ATOM 1476 C C . GLY A 1 192 ? 18.877 13.279 -25.559 1.00 94.69 192 GLY A C 1
ATOM 1477 O O . GLY A 1 192 ? 17.786 12.990 -25.068 1.00 94.69 192 GLY A O 1
ATOM 1478 N N . ILE A 1 193 ? 19.465 12.525 -26.481 1.00 96.06 193 ILE A N 1
ATOM 1479 C CA . ILE A 1 193 ? 18.966 11.217 -26.922 1.00 96.06 193 ILE A CA 1
ATOM 1480 C C . ILE A 1 193 ? 19.624 10.142 -26.064 1.00 96.06 193 ILE A C 1
ATOM 1482 O O . ILE A 1 193 ? 20.764 10.319 -25.642 1.00 96.06 193 ILE A O 1
ATOM 1486 N N . PHE A 1 194 ? 18.943 9.021 -25.841 1.00 97.56 194 PHE A N 1
ATOM 1487 C CA . PHE A 1 194 ? 19.553 7.824 -25.279 1.00 97.56 194 PHE A CA 1
ATOM 1488 C C . PHE A 1 194 ? 19.181 6.551 -26.039 1.00 97.56 194 PHE A C 1
ATOM 1490 O O . PHE A 1 194 ? 18.105 6.445 -26.635 1.00 97.56 194 PHE A O 1
ATOM 1497 N N . LEU A 1 195 ? 20.074 5.563 -25.955 1.00 97.75 195 LEU A N 1
ATOM 1498 C CA . LEU A 1 195 ? 19.813 4.172 -26.299 1.00 97.75 195 LEU A CA 1
ATOM 1499 C C . LEU A 1 195 ? 20.198 3.273 -25.125 1.00 97.75 195 LEU A C 1
ATOM 1501 O O . LEU A 1 195 ? 21.237 3.453 -24.482 1.00 97.75 195 LEU A O 1
ATOM 1505 N N . ALA A 1 196 ? 19.366 2.272 -24.876 1.00 97.75 196 ALA A N 1
ATOM 1506 C CA . ALA A 1 196 ? 19.585 1.285 -23.838 1.00 97.75 196 ALA A CA 1
ATOM 1507 C C . ALA A 1 196 ? 19.310 -0.129 -24.341 1.00 97.75 196 ALA A C 1
ATOM 1509 O O . ALA A 1 196 ? 18.440 -0.340 -25.187 1.00 97.75 196 ALA A O 1
ATOM 1510 N N . ALA A 1 197 ? 20.057 -1.090 -23.808 1.00 96.62 197 ALA A N 1
ATOM 1511 C CA . ALA A 1 197 ? 19.950 -2.499 -24.158 1.00 96.62 197 ALA A CA 1
ATOM 1512 C C . ALA A 1 197 ? 19.978 -3.371 -22.899 1.00 96.62 197 ALA A C 1
ATOM 1514 O O . ALA A 1 197 ? 20.623 -3.017 -21.908 1.00 96.62 197 ALA A O 1
ATOM 1515 N N . LYS A 1 198 ? 19.311 -4.527 -22.940 1.00 93.62 198 LYS A N 1
ATOM 1516 C CA . LYS A 1 198 ? 19.447 -5.559 -21.909 1.00 93.62 198 LYS A CA 1
ATOM 1517 C C . LYS A 1 198 ? 20.710 -6.380 -22.143 1.00 93.62 198 LYS A C 1
ATOM 1519 O O . LYS A 1 198 ? 20.819 -7.104 -23.128 1.00 93.62 198 LYS A O 1
ATOM 1524 N N . ILE A 1 199 ? 21.647 -6.312 -21.203 1.00 90.81 199 ILE A N 1
ATOM 1525 C CA . ILE A 1 199 ? 22.897 -7.079 -21.215 1.00 90.81 199 ILE A CA 1
ATOM 1526 C C . ILE A 1 199 ? 22.909 -7.948 -19.959 1.00 90.81 199 ILE A C 1
ATOM 1528 O O . ILE A 1 199 ? 22.805 -7.440 -18.845 1.00 90.81 199 ILE A O 1
ATOM 1532 N N . GLY A 1 200 ? 22.974 -9.271 -20.131 1.00 84.94 200 GLY A N 1
ATOM 1533 C CA . GLY A 1 200 ? 22.842 -10.207 -19.006 1.00 84.94 200 GLY A CA 1
ATOM 1534 C C . GLY A 1 200 ? 21.462 -10.163 -18.334 1.00 84.94 200 GLY A C 1
ATOM 1535 O O . GLY A 1 200 ? 21.352 -10.443 -17.146 1.00 84.94 200 GLY A O 1
ATOM 1536 N N . GLY A 1 201 ? 20.420 -9.774 -19.076 1.00 82.06 201 GLY A N 1
ATOM 1537 C CA . GLY A 1 201 ? 19.053 -9.635 -18.562 1.00 82.06 201 GLY A CA 1
ATOM 1538 C C . GLY A 1 201 ? 18.766 -8.320 -17.830 1.00 82.06 201 GLY A C 1
ATOM 1539 O O . GLY A 1 201 ? 17.634 -8.124 -17.403 1.00 82.06 201 GLY A O 1
ATOM 1540 N N . GLN A 1 202 ? 19.741 -7.412 -17.713 1.00 85.94 202 GLN A N 1
ATOM 1541 C CA . GLN A 1 202 ? 19.576 -6.120 -17.040 1.00 85.94 202 GLN A CA 1
ATOM 1542 C C . GLN A 1 202 ? 19.694 -4.964 -18.028 1.00 85.94 202 GLN A C 1
ATOM 1544 O O . GLN A 1 202 ? 20.586 -4.968 -18.880 1.00 85.94 202 GLN A O 1
ATOM 1549 N N . TRP A 1 203 ? 18.820 -3.965 -17.902 1.00 93.06 203 TRP A N 1
ATOM 1550 C CA . TRP A 1 203 ? 18.924 -2.734 -18.681 1.00 93.06 203 TRP A CA 1
ATOM 1551 C C . TRP A 1 203 ? 20.232 -2.003 -18.391 1.00 93.06 203 TRP A C 1
ATOM 1553 O O . TRP A 1 203 ? 20.637 -1.850 -17.240 1.00 93.06 203 TRP A O 1
ATOM 1563 N N . GLN A 1 204 ? 20.870 -1.518 -19.450 1.00 94.75 204 GLN A N 1
ATOM 1564 C CA . GLN A 1 204 ? 22.038 -0.652 -19.377 1.00 94.75 204 GLN A CA 1
ATOM 1565 C C . GLN A 1 204 ? 21.899 0.472 -20.402 1.00 94.75 204 GLN A C 1
ATOM 1567 O O . GLN A 1 204 ? 21.498 0.235 -21.543 1.00 94.75 204 GLN A O 1
ATOM 1572 N N . ILE A 1 205 ? 22.249 1.694 -19.998 1.00 96.88 205 ILE A N 1
ATOM 1573 C CA . ILE A 1 205 ? 22.356 2.840 -20.905 1.00 96.88 205 ILE A CA 1
ATOM 1574 C C . ILE A 1 205 ? 23.662 2.668 -21.682 1.00 96.88 205 ILE A C 1
ATOM 1576 O O . ILE A 1 205 ? 24.743 2.764 -21.104 1.00 96.88 205 ILE A O 1
ATOM 1580 N N . VAL A 1 206 ? 23.561 2.379 -22.978 1.00 96.75 206 VAL A N 1
ATOM 1581 C CA . VAL A 1 206 ? 24.728 2.155 -23.850 1.00 96.75 206 VAL A CA 1
ATOM 1582 C C . VAL A 1 206 ? 25.123 3.414 -24.620 1.00 96.75 206 VAL A C 1
ATOM 1584 O O . VAL A 1 206 ? 26.236 3.501 -25.131 1.00 96.75 206 VAL A O 1
ATOM 1587 N N . PHE A 1 207 ? 24.222 4.396 -24.687 1.00 96.62 207 PHE A N 1
ATOM 1588 C CA . PHE A 1 207 ? 24.473 5.707 -25.266 1.00 96.62 207 PHE A CA 1
ATOM 1589 C C . PHE A 1 207 ? 23.531 6.751 -24.668 1.00 96.62 207 PHE A C 1
ATOM 1591 O O . PHE A 1 207 ? 22.339 6.489 -24.513 1.00 96.62 207 PHE A O 1
ATOM 1598 N N . ASP A 1 208 ? 24.051 7.946 -24.411 1.00 96.06 208 ASP A N 1
ATOM 1599 C CA . ASP A 1 208 ? 23.282 9.135 -24.067 1.00 96.06 208 ASP A CA 1
ATOM 1600 C C . ASP A 1 208 ? 24.066 10.419 -24.375 1.00 96.06 208 ASP A C 1
ATOM 1602 O O . ASP A 1 208 ? 25.262 10.521 -24.094 1.00 96.06 208 ASP A O 1
ATOM 1606 N N . GLY A 1 209 ? 23.394 11.409 -24.964 1.00 93.00 209 GLY A N 1
ATOM 1607 C CA . GLY A 1 209 ? 23.986 12.709 -25.278 1.00 93.00 209 GLY A CA 1
ATOM 1608 C C . GLY A 1 209 ? 23.310 13.443 -26.436 1.00 93.00 209 GLY A C 1
ATOM 1609 O O . GLY A 1 209 ? 22.299 13.005 -26.979 1.00 93.00 209 GLY A O 1
ATOM 1610 N N . ASN A 1 210 ? 23.904 14.574 -26.823 1.00 88.00 210 ASN A N 1
ATOM 1611 C CA . ASN A 1 210 ? 23.423 15.446 -27.909 1.00 88.00 210 ASN A CA 1
ATOM 1612 C C . ASN A 1 210 ? 24.172 15.219 -29.239 1.00 88.00 210 ASN A C 1
ATOM 1614 O O . ASN A 1 210 ? 24.014 15.993 -30.180 1.00 88.00 210 ASN A O 1
ATOM 1618 N N . GLY A 1 211 ? 25.062 14.223 -29.282 1.00 83.06 211 GLY A N 1
ATOM 1619 C CA . GLY A 1 211 ? 25.909 13.913 -30.435 1.00 83.06 211 GLY A CA 1
ATOM 1620 C C . GLY A 1 211 ? 25.255 12.953 -31.429 1.00 83.06 211 GLY A C 1
ATOM 1621 O O . GLY A 1 211 ? 24.128 12.500 -31.237 1.00 83.06 211 GLY A O 1
ATOM 1622 N N . GLN A 1 212 ? 25.993 12.620 -32.489 1.00 90.00 212 GLN A N 1
ATOM 1623 C CA . GLN A 1 212 ? 25.573 11.604 -33.455 1.00 90.00 212 GLN A CA 1
ATOM 1624 C C . GLN A 1 212 ? 25.583 10.212 -32.812 1.00 90.00 212 GLN A C 1
ATOM 1626 O O . GLN A 1 212 ? 26.500 9.877 -32.061 1.00 90.00 212 GLN A O 1
ATOM 1631 N N . ILE A 1 213 ? 24.562 9.406 -33.111 1.00 93.88 213 ILE A N 1
ATOM 1632 C CA . ILE A 1 213 ? 24.453 8.024 -32.635 1.00 93.88 213 ILE A CA 1
ATOM 1633 C C . ILE A 1 213 ? 25.469 7.167 -33.411 1.00 93.88 213 ILE A C 1
ATOM 1635 O O . ILE A 1 213 ? 25.361 7.100 -34.636 1.00 93.88 213 ILE A O 1
ATOM 1639 N N . PRO A 1 214 ? 26.425 6.480 -32.758 1.00 93.69 214 PRO A N 1
ATOM 1640 C CA . PRO A 1 214 ? 27.389 5.637 -33.463 1.00 93.69 214 PRO A CA 1
ATOM 1641 C C . PRO A 1 214 ? 26.727 4.383 -34.048 1.00 93.69 214 PRO A C 1
ATOM 1643 O O . PRO A 1 214 ? 26.080 3.622 -33.323 1.00 93.69 214 PRO A O 1
ATOM 1646 N N . CYS A 1 215 ? 26.950 4.092 -35.333 1.00 93.69 215 CYS A N 1
ATOM 1647 C CA . CYS A 1 215 ? 26.419 2.870 -35.960 1.00 93.69 215 CYS A CA 1
ATOM 1648 C C . CYS A 1 215 ? 27.011 1.569 -35.367 1.00 93.69 215 CYS A C 1
ATOM 1650 O O . CYS A 1 215 ? 26.391 0.499 -35.437 1.00 93.69 215 CYS A O 1
ATOM 1652 N N . ALA A 1 216 ? 28.163 1.656 -34.688 1.00 94.25 216 ALA A N 1
ATOM 1653 C CA . ALA A 1 216 ? 28.777 0.554 -33.940 1.00 94.25 216 ALA A CA 1
ATOM 1654 C C . ALA A 1 216 ? 27.881 -0.013 -32.817 1.00 94.25 216 ALA A C 1
ATOM 1656 O O . ALA A 1 216 ? 28.081 -1.153 -32.382 1.00 94.25 216 ALA A O 1
ATOM 1657 N N . LEU A 1 217 ? 26.854 0.728 -32.379 1.00 93.38 217 LEU A N 1
ATOM 1658 C CA . LEU A 1 217 ? 25.868 0.245 -31.408 1.00 93.38 217 LEU A CA 1
ATOM 1659 C C . LEU A 1 217 ? 25.029 -0.930 -31.930 1.00 93.38 217 LEU A C 1
ATOM 1661 O O . LEU A 1 217 ? 24.423 -1.642 -31.133 1.00 93.38 217 LEU A O 1
ATOM 1665 N N . SER A 1 218 ? 25.043 -1.202 -33.238 1.00 91.00 218 SER A N 1
ATOM 1666 C CA . SER A 1 218 ? 24.461 -2.422 -33.816 1.00 91.00 218 SER A CA 1
ATOM 1667 C C . SER A 1 218 ? 25.010 -3.710 -33.188 1.00 91.00 218 SER A C 1
ATOM 1669 O O . SER A 1 218 ? 24.298 -4.710 -33.129 1.00 91.00 218 SER A O 1
ATOM 1671 N N . SER A 1 219 ? 26.228 -3.677 -32.632 1.00 93.12 219 SER A N 1
ATOM 1672 C CA . SER A 1 219 ? 26.821 -4.787 -31.870 1.00 93.12 219 SER A CA 1
ATOM 1673 C C . SER A 1 219 ? 26.015 -5.190 -30.626 1.00 93.12 219 SER A C 1
ATOM 1675 O O . SER A 1 219 ? 26.088 -6.342 -30.202 1.00 93.12 219 SER A O 1
ATOM 1677 N N . TYR A 1 220 ? 25.190 -4.286 -30.086 1.00 94.50 220 TYR A N 1
ATOM 1678 C CA . TYR A 1 220 ? 24.243 -4.569 -29.002 1.00 94.50 220 TYR A CA 1
ATOM 1679 C C . TYR A 1 220 ? 22.910 -5.158 -29.500 1.00 94.50 220 TYR A C 1
ATOM 1681 O O . TYR A 1 220 ? 22.003 -5.385 -28.701 1.00 94.50 220 TYR A O 1
ATOM 1689 N N . GLY A 1 221 ? 22.762 -5.409 -30.805 1.00 95.25 221 GLY A N 1
ATOM 1690 C CA . GLY A 1 221 ? 21.594 -6.071 -31.390 1.00 95.25 221 GLY A CA 1
ATOM 1691 C C . GLY A 1 221 ? 20.375 -5.171 -31.599 1.00 95.25 221 GLY A C 1
ATOM 1692 O O . GLY A 1 221 ? 19.259 -5.684 -31.642 1.00 95.25 221 GLY A O 1
ATOM 1693 N N . PHE A 1 222 ? 20.559 -3.851 -31.703 1.00 96.50 222 PHE A N 1
ATOM 1694 C CA . PHE A 1 222 ? 19.445 -2.925 -31.922 1.00 96.50 222 PHE A CA 1
ATOM 1695 C C . PHE A 1 222 ? 18.735 -3.176 -33.263 1.00 96.50 222 PHE A C 1
ATOM 1697 O O . PHE A 1 222 ? 19.401 -3.380 -34.284 1.00 96.50 222 PHE A O 1
ATOM 1704 N N . PRO A 1 223 ? 17.394 -3.075 -33.300 1.00 95.00 223 PRO A N 1
ATOM 1705 C CA . PRO A 1 223 ? 16.639 -3.022 -34.546 1.00 95.00 223 PRO A CA 1
ATOM 1706 C C . PRO A 1 223 ? 17.096 -1.872 -35.458 1.00 95.00 223 PRO A C 1
ATOM 1708 O O . PRO A 1 223 ? 17.419 -0.779 -34.988 1.00 95.00 223 PRO A O 1
ATOM 1711 N N . ALA A 1 224 ? 17.080 -2.097 -36.776 1.00 91.69 224 ALA A N 1
ATOM 1712 C CA . ALA A 1 224 ? 17.560 -1.122 -37.763 1.00 91.69 224 ALA A CA 1
ATOM 1713 C C . ALA A 1 224 ? 16.815 0.223 -37.696 1.00 91.69 224 ALA A C 1
ATOM 1715 O O . ALA A 1 224 ? 17.397 1.277 -37.935 1.00 91.69 224 ALA A O 1
ATOM 1716 N N . ASP A 1 225 ? 15.536 0.207 -37.327 1.00 93.19 225 ASP A N 1
ATOM 1717 C CA . ASP A 1 225 ? 14.722 1.409 -37.187 1.00 93.19 225 ASP A CA 1
ATOM 1718 C C . ASP A 1 225 ? 15.047 2.216 -35.915 1.00 93.19 225 ASP A C 1
ATOM 1720 O O . ASP A 1 225 ? 14.664 3.383 -35.828 1.00 93.19 225 ASP A O 1
ATOM 1724 N N . MET A 1 226 ? 15.738 1.633 -34.928 1.00 95.06 226 MET A N 1
ATOM 1725 C CA . MET A 1 226 ? 16.273 2.364 -33.771 1.00 95.06 226 MET A CA 1
ATOM 1726 C C . MET A 1 226 ? 17.624 3.028 -34.062 1.00 95.06 226 MET A C 1
ATOM 1728 O O . MET A 1 226 ? 18.014 3.918 -33.310 1.00 95.06 226 MET A O 1
ATOM 1732 N N . LEU A 1 227 ? 18.309 2.639 -35.141 1.00 94.69 227 LEU A N 1
ATOM 1733 C CA . LEU A 1 227 ? 19.603 3.184 -35.576 1.00 94.69 227 LEU A CA 1
ATOM 1734 C C . LEU A 1 227 ? 19.527 3.875 -36.948 1.00 94.69 227 LEU A C 1
ATOM 1736 O O . LEU A 1 227 ? 20.549 4.084 -37.592 1.00 94.69 227 LEU A O 1
ATOM 1740 N N . SER A 1 228 ? 18.330 4.232 -37.419 1.00 92.25 228 SER A N 1
ATOM 1741 C CA . SER A 1 228 ? 18.125 4.754 -38.779 1.00 92.25 228 SER A CA 1
ATOM 1742 C C . SER A 1 228 ? 18.850 6.074 -39.077 1.00 92.25 228 SER A C 1
ATOM 1744 O O . SER A 1 228 ? 19.033 6.424 -40.237 1.00 92.25 228 SER A O 1
ATOM 1746 N N . ASP A 1 229 ? 19.218 6.817 -38.038 1.00 92.56 229 ASP A N 1
ATOM 1747 C CA . ASP A 1 229 ? 19.914 8.106 -38.058 1.00 92.56 229 ASP A CA 1
ATOM 1748 C C . ASP A 1 229 ? 21.333 8.021 -37.466 1.00 92.56 229 ASP A C 1
ATOM 1750 O O . ASP A 1 229 ? 21.911 9.043 -37.093 1.00 92.56 229 ASP A O 1
ATOM 1754 N N . CYS A 1 230 ? 21.896 6.813 -37.358 1.00 92.88 230 CYS A N 1
ATOM 1755 C CA . CYS A 1 230 ? 23.276 6.650 -36.923 1.00 92.88 230 CYS A CA 1
ATOM 1756 C C . CYS A 1 230 ? 24.267 7.217 -37.957 1.00 92.88 230 CYS A C 1
ATOM 1758 O O . CYS A 1 230 ? 23.971 7.295 -39.153 1.00 92.88 230 CYS A O 1
ATOM 1760 N N . ALA A 1 231 ? 25.453 7.606 -37.492 1.00 90.06 231 ALA A N 1
ATOM 1761 C CA . ALA A 1 231 ? 26.563 8.047 -38.332 1.00 90.06 231 ALA A CA 1
ATOM 1762 C C . ALA A 1 231 ? 27.898 7.464 -37.833 1.00 90.06 231 ALA A C 1
ATOM 1764 O O . ALA A 1 231 ? 28.008 7.067 -36.669 1.00 90.06 231 ALA A O 1
ATOM 1765 N N . GLU A 1 232 ? 28.877 7.398 -38.739 1.00 81.62 232 GLU A N 1
ATOM 1766 C CA . GLU A 1 232 ? 30.271 6.983 -38.485 1.00 81.62 232 GLU A CA 1
ATOM 1767 C C . GLU A 1 232 ? 31.170 8.185 -38.173 1.00 81.62 232 GLU A C 1
ATOM 1769 O O . GLU A 1 232 ? 31.008 9.229 -38.851 1.00 81.62 232 GLU A O 1
#

Foldseek 3Di:
DDPVVVVVVVVVVVVVVVVVVVVPPPDPPPPPPPQPDDADVSLVVVVFDWDPDVQIWGDDPPDIHGDDPPLDQDPVLQLVQQCVAVDDDPKDWDPDWDADPVQQKIWTFIGHPDDDPQWTWIWIAHSVPRHIDIDTHHDPDDPPVDDVQVVVLVLVCVVPVVQNPAKHWDWPDDDQFKTKTWIDSHPPDDTWIWIWGQDPNDIDTPDIDNDAAAPVCCVRVDDCVRCVRHDD

pLDDT: mean 87.51, std 11.74, range [42.06, 97.75]

Secondary structure (DSSP, 8-state):
--HHHHHHHHHHHHHHHHHHHHHTS-------------SHHHHHHTTPPEES-SS-EEEETTEEEE--------HHHHHHHHHHHH--SS-EEPS--EEETTTTEEEEEEE-SS--TTEEEEEEEETTT--EEEEEEEPSS---S--HHHHHHHHHHHH-GGGTTT-EEEEEEE-SSEEEEEEESSTTS--EEEEEEEETTEEEEEEEESSPPBGGGGGGT--GGGSTT-B-

Organism: NCBI:txid1801991

Sequence (232 aa):
MSKKAIVFLLVVIALVIVYAYFYKAPAPQDNENPITITNFEECVAAGNPVMESYPRQCGVGDKTFTEIINTTMTEAEARLIAEQTCIKGGEALTSGGIYNANSKTWWFDANLNSTQQGCNPACVVSEETKTAEINWRCTGLIPFGESAGETLRQLFAQKYPIYAETLSIRIEKETENHARGTITFVDGEPGGIFLAAKIGGQWQIVFDGNGQIPCALSSYGFPADMLSDCAE